Protein AF-A0A9P5LUI2-F1 (afdb_monomer)

Foldseek 3Di:
DDDDDDDDDDDDDDDDDPPVVVVVVVVVVVVVVVVVVVVCVVVVVVVVVVVVVVVVVVVVVVVVVVVVVVVVVVVVVVVVVVVVVVVVVVVVVVVVVVVVVVVVVVVVVVVVLVVLVVLQVVLVVLLVQLVVLCVQWPFDDDDPDGDTDRNRHDRDPVSNVSNCCSVQWAQLSNLVSCVVVCVPPCPCSQVVLCQQQVDGPPDPCPVVDDCPALSSVLSRLSNNLVSLVAPHPPAPDPPLNVLSVVLSVVLVVVCVVVVVVVHSVVSSVDVSSVVSSVSSVVSSVVSVVSSVVVVVVCVVVVPPD

Mean predicted aligned error: 14.37 Å

pLDDT: mean 80.46, std 17.68, range [27.94, 98.0]

Structure (mmCIF, N/CA/C/O backbone):
data_AF-A0A9P5LUI2-F1
#
_entry.id   AF-A0A9P5LUI2-F1
#
loop_
_atom_site.group_PDB
_atom_site.id
_atom_site.type_symbol
_atom_site.label_atom_id
_atom_site.label_alt_id
_atom_site.label_comp_id
_atom_site.label_asym_id
_atom_site.label_entity_id
_atom_site.label_seq_id
_atom_site.pdbx_PDB_ins_code
_atom_site.Cartn_x
_atom_site.Cartn_y
_atom_site.Cartn_z
_atom_site.occupancy
_atom_site.B_iso_or_equiv
_atom_site.auth_seq_id
_atom_site.auth_comp_id
_atom_site.auth_asym_id
_atom_site.auth_atom_id
_atom_site.pdbx_PDB_model_num
ATOM 1 N N . MET A 1 1 ? 47.031 -35.620 -106.090 1.00 38.91 1 MET A N 1
ATOM 2 C CA . MET A 1 1 ? 46.466 -34.962 -107.286 1.00 38.91 1 MET A CA 1
ATOM 3 C C . MET A 1 1 ? 47.450 -33.866 -107.675 1.00 38.91 1 MET A C 1
ATOM 5 O O . MET A 1 1 ? 47.491 -32.848 -107.009 1.00 38.91 1 MET A O 1
ATOM 9 N N . SER A 1 2 ? 48.527 -34.199 -108.381 1.00 34.81 2 SER A N 1
ATOM 10 C CA . SER A 1 2 ? 48.603 -34.455 -109.829 1.00 34.81 2 SER A CA 1
ATOM 11 C C . SER A 1 2 ? 48.692 -33.150 -110.619 1.00 34.81 2 SER A C 1
ATOM 13 O O . SER A 1 2 ? 47.680 -32.485 -110.784 1.00 34.81 2 SER A O 1
ATOM 15 N N . SER A 1 3 ? 49.902 -32.919 -111.152 1.00 32.06 3 SER A N 1
ATOM 16 C CA . SER A 1 3 ? 50.170 -32.412 -112.509 1.00 32.06 3 SER A CA 1
ATOM 17 C C . SER A 1 3 ? 49.865 -30.921 -112.769 1.00 32.06 3 SER A C 1
ATOM 19 O O . SER A 1 3 ? 48.941 -30.353 -112.218 1.00 32.06 3 SER A O 1
ATOM 21 N N . THR A 1 4 ? 50.608 -30.172 -113.584 1.00 35.53 4 THR A N 1
ATOM 22 C CA . THR A 1 4 ? 51.630 -30.533 -114.572 1.00 35.53 4 THR A CA 1
ATOM 23 C C . THR A 1 4 ? 52.448 -29.293 -114.925 1.00 35.53 4 THR A C 1
ATOM 25 O O . THR A 1 4 ? 51.951 -28.170 -114.919 1.00 35.53 4 THR A O 1
ATOM 28 N N . SER A 1 5 ? 53.694 -29.555 -115.298 1.00 38.12 5 SER A N 1
ATOM 29 C CA . SER A 1 5 ? 54.591 -28.724 -116.093 1.00 38.12 5 SER A CA 1
ATOM 30 C C . SER A 1 5 ? 53.934 -28.045 -117.299 1.00 38.12 5 SER A C 1
ATOM 32 O O . SER A 1 5 ? 53.182 -28.706 -118.008 1.00 38.12 5 SER A O 1
ATOM 34 N N . VAL A 1 6 ? 54.405 -26.847 -117.658 1.00 41.16 6 VAL A N 1
ATOM 35 C CA . VAL A 1 6 ? 54.728 -26.521 -119.060 1.00 41.16 6 VAL A CA 1
ATOM 36 C C . VAL A 1 6 ? 56.014 -25.691 -119.089 1.00 41.16 6 VAL A C 1
ATOM 38 O O . VAL A 1 6 ? 56.055 -24.547 -118.643 1.00 41.16 6 VAL A O 1
ATOM 41 N N . GLN A 1 7 ? 57.078 -26.305 -119.612 1.00 38.00 7 GLN A N 1
ATOM 42 C CA . GLN A 1 7 ? 58.259 -25.618 -120.128 1.00 38.00 7 GLN A CA 1
ATOM 43 C C . GLN A 1 7 ? 57.888 -24.888 -121.423 1.00 38.00 7 GLN A C 1
ATOM 45 O O . GLN A 1 7 ? 57.237 -25.463 -122.292 1.00 38.00 7 GLN A O 1
ATOM 50 N N . SER A 1 8 ? 58.396 -23.672 -121.607 1.00 36.59 8 SER A N 1
ATOM 51 C CA . SER A 1 8 ? 58.482 -23.042 -122.924 1.00 36.59 8 SER A CA 1
ATOM 52 C C . SER A 1 8 ? 59.870 -22.423 -123.095 1.00 36.59 8 SER A C 1
ATOM 54 O O . SER A 1 8 ? 60.392 -21.757 -122.200 1.00 36.59 8 SER A O 1
ATOM 56 N N . LYS A 1 9 ? 60.472 -22.755 -124.238 1.00 41.22 9 LYS A N 1
ATOM 57 C CA . LYS A 1 9 ? 61.859 -22.541 -124.655 1.00 41.22 9 LYS A CA 1
ATOM 58 C C . LYS A 1 9 ? 62.223 -21.059 -124.804 1.00 41.22 9 LYS A C 1
ATOM 60 O O . LYS A 1 9 ? 61.406 -20.232 -125.191 1.00 41.22 9 LYS A O 1
ATOM 65 N N . ALA A 1 10 ? 63.503 -20.781 -124.562 1.00 41.81 10 ALA A N 1
ATOM 66 C CA . ALA A 1 10 ? 64.185 -19.535 -124.900 1.00 41.81 10 ALA A CA 1
ATOM 67 C C . ALA A 1 10 ? 64.181 -19.254 -126.416 1.00 41.81 10 ALA A C 1
ATOM 69 O O . ALA A 1 10 ? 64.053 -20.180 -127.222 1.00 41.81 10 ALA A O 1
ATOM 70 N N . PRO A 1 11 ? 64.500 -18.006 -126.796 1.00 41.75 11 PRO A N 1
ATOM 71 C CA . PRO A 1 11 ? 65.697 -17.873 -127.609 1.00 41.75 11 PRO A CA 1
ATOM 72 C C . PRO A 1 11 ? 66.688 -16.826 -127.098 1.00 41.75 11 PRO A C 1
ATOM 74 O O . PRO A 1 11 ? 66.383 -15.836 -126.436 1.00 41.75 11 PRO A O 1
ATOM 77 N N . THR A 1 12 ? 67.919 -17.160 -127.439 1.00 38.97 12 THR A N 1
ATOM 78 C CA . THR A 1 12 ? 69.206 -16.499 -127.306 1.00 38.97 12 THR A CA 1
ATOM 79 C C . THR A 1 12 ? 69.231 -15.094 -127.923 1.00 38.97 12 THR A C 1
ATOM 81 O O . THR A 1 12 ? 68.488 -14.804 -128.854 1.00 38.97 12 THR A O 1
ATOM 84 N N . ASN A 1 13 ? 70.209 -14.300 -127.471 1.00 37.59 13 ASN A N 1
ATOM 85 C CA . ASN A 1 13 ? 70.732 -13.050 -128.049 1.00 37.59 13 ASN A CA 1
ATOM 86 C C . ASN A 1 13 ? 70.118 -11.731 -127.563 1.00 37.59 13 ASN A C 1
ATOM 88 O O . ASN A 1 13 ? 69.195 -11.186 -128.149 1.00 37.59 13 ASN A O 1
ATOM 92 N N . LEU A 1 14 ? 70.772 -11.149 -126.552 1.00 40.97 14 LEU A N 1
ATOM 93 C CA . LEU A 1 14 ? 71.332 -9.794 -126.639 1.00 40.97 14 LEU A CA 1
ATOM 94 C C . LEU A 1 14 ? 72.321 -9.608 -125.483 1.00 40.97 14 LEU A C 1
ATOM 96 O O . LEU A 1 14 ? 71.967 -9.379 -124.324 1.00 40.97 14 LEU A O 1
ATOM 100 N N . GLY A 1 15 ? 73.597 -9.787 -125.819 1.00 39.25 15 GLY A N 1
ATOM 101 C CA . GLY A 1 15 ? 74.701 -9.347 -124.988 1.00 39.25 15 GLY A CA 1
ATOM 102 C C . GLY A 1 15 ? 74.682 -7.828 -124.806 1.00 39.25 15 GLY A C 1
ATOM 103 O O . GLY A 1 15 ? 74.073 -7.087 -125.571 1.00 39.25 15 GLY A O 1
ATOM 104 N N . ILE A 1 16 ? 75.440 -7.389 -123.800 1.00 44.88 16 ILE A N 1
ATOM 105 C CA . ILE A 1 16 ? 75.878 -6.001 -123.604 1.00 44.88 16 ILE A CA 1
ATOM 106 C C . ILE A 1 16 ? 74.793 -5.050 -123.052 1.00 44.88 16 ILE A C 1
ATOM 108 O O . ILE A 1 16 ? 74.328 -4.145 -123.732 1.00 44.88 16 ILE A O 1
ATOM 112 N N . ARG A 1 17 ? 74.452 -5.200 -121.757 1.00 44.09 17 ARG A N 1
ATOM 113 C CA . ARG A 1 17 ? 74.140 -4.076 -120.819 1.00 44.09 17 ARG A CA 1
ATOM 114 C C . ARG A 1 17 ? 73.964 -4.485 -119.338 1.00 44.09 17 ARG A C 1
ATOM 116 O O . ARG A 1 17 ? 73.415 -3.735 -118.537 1.00 44.09 17 ARG A O 1
ATOM 123 N N . LYS A 1 18 ? 74.469 -5.654 -118.918 1.00 43.84 18 LYS A N 1
ATOM 124 C CA . LYS A 1 18 ? 74.267 -6.211 -117.559 1.00 43.84 18 LYS A CA 1
ATOM 125 C C . LYS A 1 18 ? 75.233 -5.720 -116.464 1.00 43.84 18 LYS A C 1
ATOM 127 O O . LYS A 1 18 ? 75.057 -6.097 -115.314 1.00 43.84 18 LYS A O 1
ATOM 132 N N . CYS A 1 19 ? 76.186 -4.835 -116.770 1.00 43.16 19 CYS A N 1
ATOM 133 C CA . CYS A 1 19 ? 77.142 -4.313 -115.775 1.00 43.16 19 CYS A CA 1
ATOM 134 C C . CYS A 1 19 ? 76.744 -2.951 -115.156 1.00 43.16 19 CYS A C 1
ATOM 136 O O . CYS A 1 19 ? 77.404 -2.469 -114.241 1.00 43.16 19 CYS A O 1
ATOM 138 N N . ARG A 1 20 ? 75.649 -2.315 -115.614 1.00 45.69 20 ARG A N 1
ATOM 139 C CA . ARG A 1 20 ? 75.146 -1.050 -115.026 1.00 45.69 20 ARG A CA 1
ATOM 140 C C . ARG A 1 20 ? 73.888 -1.213 -114.157 1.00 45.69 20 ARG A C 1
ATOM 142 O O . ARG A 1 20 ? 73.697 -0.416 -113.245 1.00 45.69 20 ARG A O 1
ATOM 149 N N . LEU A 1 21 ? 73.068 -2.254 -114.354 1.00 48.31 21 LEU A N 1
ATOM 150 C CA . LEU A 1 21 ? 71.814 -2.444 -113.598 1.00 48.31 21 LEU A CA 1
ATOM 151 C C . LEU A 1 21 ? 72.016 -2.931 -112.149 1.00 48.31 21 LEU A C 1
ATOM 153 O O . LEU A 1 21 ? 71.299 -2.492 -111.255 1.00 48.31 21 LEU A O 1
ATOM 157 N N . THR A 1 22 ? 73.005 -3.787 -111.882 1.00 53.50 22 THR A N 1
ATOM 158 C CA . THR A 1 22 ? 73.334 -4.262 -110.520 1.00 53.50 22 THR A CA 1
ATOM 159 C C . THR A 1 22 ? 73.853 -3.131 -109.632 1.00 53.50 22 THR A C 1
ATOM 161 O O . THR A 1 22 ? 73.504 -3.050 -108.453 1.00 53.50 22 THR A O 1
ATOM 164 N N . THR A 1 23 ? 74.612 -2.200 -110.210 1.00 55.41 23 THR A N 1
ATOM 165 C CA . THR A 1 23 ? 75.070 -0.975 -109.545 1.00 55.41 23 THR A CA 1
ATOM 166 C C . THR A 1 23 ? 73.907 -0.028 -109.266 1.00 55.41 23 THR A C 1
ATOM 168 O O . THR A 1 23 ? 73.818 0.491 -108.160 1.00 55.41 23 THR A O 1
ATOM 171 N N . VAL A 1 24 ? 72.967 0.138 -110.204 1.00 58.53 24 VAL A N 1
ATOM 172 C CA . VAL A 1 24 ? 71.762 0.967 -110.012 1.00 58.53 24 VAL A CA 1
ATOM 173 C C . VAL A 1 24 ? 70.843 0.395 -108.927 1.00 58.53 24 VAL A C 1
ATOM 175 O O . VAL A 1 24 ? 70.386 1.154 -108.082 1.00 58.53 24 VAL A O 1
ATOM 178 N N . VAL A 1 25 ? 70.648 -0.927 -108.859 1.00 59.47 25 VAL A N 1
ATOM 179 C CA . VAL A 1 25 ? 69.864 -1.584 -107.789 1.00 59.47 25 VAL A CA 1
ATOM 180 C C . VAL A 1 25 ? 70.567 -1.505 -106.423 1.00 59.47 25 VAL A C 1
ATOM 182 O O . VAL A 1 25 ? 69.926 -1.361 -105.382 1.00 59.47 25 VAL A O 1
ATOM 185 N N . ARG A 1 26 ? 71.904 -1.566 -106.391 1.00 60.69 26 ARG A N 1
ATOM 186 C CA . ARG A 1 26 ? 72.690 -1.408 -105.154 1.00 60.69 26 ARG A CA 1
ATOM 187 C C . ARG A 1 26 ? 72.715 0.048 -104.676 1.00 60.69 26 ARG A C 1
ATOM 189 O O . ARG A 1 26 ? 72.644 0.297 -103.473 1.00 60.69 26 ARG A O 1
ATOM 196 N N . MET A 1 27 ? 72.784 0.997 -105.608 1.00 62.03 27 MET A N 1
ATOM 197 C CA . MET A 1 27 ? 72.697 2.437 -105.352 1.00 62.03 27 MET A CA 1
ATOM 198 C C . MET A 1 27 ? 71.287 2.832 -104.921 1.00 62.03 27 MET A C 1
ATOM 200 O O . MET A 1 27 ? 71.159 3.593 -103.970 1.00 62.03 27 MET A O 1
ATOM 204 N N . SER A 1 28 ? 70.239 2.257 -105.518 1.00 62.91 28 SER A N 1
ATOM 205 C CA . SER A 1 28 ? 68.854 2.490 -105.107 1.00 62.91 28 SER A CA 1
ATOM 206 C C . SER A 1 28 ? 68.564 1.896 -103.732 1.00 62.91 28 SER A C 1
ATOM 208 O O . SER A 1 28 ? 67.993 2.595 -102.913 1.00 62.91 28 SER A O 1
ATOM 210 N N . LYS A 1 29 ? 69.049 0.689 -103.395 1.00 68.62 29 LYS A N 1
ATOM 211 C CA . LYS A 1 29 ? 68.967 0.152 -102.019 1.00 68.62 29 LYS A CA 1
ATOM 212 C C . LYS A 1 29 ? 69.729 1.007 -101.002 1.00 68.62 29 LYS A C 1
ATOM 214 O O . LYS A 1 29 ? 69.228 1.222 -99.903 1.00 68.62 29 LYS A O 1
ATOM 219 N N . LYS A 1 30 ? 70.918 1.521 -101.351 1.00 72.94 30 LYS A N 1
ATOM 220 C CA . LYS A 1 30 ? 71.663 2.469 -100.498 1.00 72.94 30 LYS A CA 1
ATOM 221 C C . LYS A 1 30 ? 70.920 3.795 -100.335 1.00 72.94 30 LYS A C 1
ATOM 223 O O . LYS A 1 30 ? 70.907 4.337 -99.235 1.00 72.94 30 LYS A O 1
ATOM 228 N N . LEU A 1 31 ? 70.318 4.311 -101.404 1.00 73.12 31 LEU A N 1
ATOM 229 C CA . LEU A 1 31 ? 69.543 5.548 -101.390 1.00 73.12 31 LEU A CA 1
ATOM 230 C C . LEU A 1 31 ? 68.255 5.372 -100.578 1.00 73.12 31 LEU A C 1
ATOM 232 O O . LEU A 1 31 ? 67.995 6.181 -99.700 1.00 73.12 31 LEU A O 1
ATOM 236 N N . LEU A 1 32 ? 67.520 4.278 -100.784 1.00 73.19 32 LEU A N 1
ATOM 237 C CA . LEU A 1 32 ? 66.325 3.918 -100.021 1.00 73.19 32 LEU A CA 1
ATOM 238 C C . LEU A 1 32 ? 66.668 3.716 -98.543 1.00 73.19 32 LEU A C 1
ATOM 240 O O . LEU A 1 32 ? 66.006 4.275 -97.684 1.00 73.19 32 LEU A O 1
ATOM 244 N N . GLY A 1 33 ? 67.760 3.007 -98.238 1.00 75.44 33 GLY A N 1
ATOM 245 C CA . GLY A 1 33 ? 68.255 2.842 -96.872 1.00 75.44 33 GLY A CA 1
ATOM 246 C C . GLY A 1 33 ? 68.635 4.171 -96.214 1.00 75.44 33 GLY A C 1
ATOM 247 O O . GLY A 1 33 ? 68.315 4.383 -95.048 1.00 75.44 33 GLY A O 1
ATOM 248 N N . ARG A 1 34 ? 69.256 5.100 -96.960 1.00 76.88 34 ARG A N 1
ATOM 249 C CA . ARG A 1 34 ? 69.552 6.467 -96.490 1.00 76.88 34 ARG A CA 1
ATOM 250 C C . ARG A 1 34 ? 68.286 7.296 -96.281 1.00 76.88 34 ARG A C 1
ATOM 252 O O . ARG A 1 34 ? 68.209 7.996 -95.279 1.00 76.88 34 ARG A O 1
ATOM 259 N N . ILE A 1 35 ? 67.305 7.196 -97.177 1.00 78.38 35 ILE A N 1
ATOM 260 C CA . ILE A 1 35 ? 66.001 7.858 -97.057 1.00 78.38 35 ILE A CA 1
ATOM 261 C C . ILE A 1 35 ? 65.247 7.310 -95.839 1.00 78.38 35 ILE A C 1
ATOM 263 O O . ILE A 1 35 ? 64.791 8.092 -95.016 1.00 78.38 35 ILE A O 1
ATOM 267 N N . CYS A 1 36 ? 65.193 5.991 -95.648 1.00 76.25 36 CYS A N 1
ATOM 268 C CA . CYS A 1 36 ? 64.585 5.362 -94.476 1.00 76.25 36 CYS A CA 1
ATOM 269 C C . CYS A 1 36 ? 65.288 5.767 -93.174 1.00 76.25 36 CYS A C 1
ATOM 271 O O . CYS A 1 36 ? 64.614 6.093 -92.204 1.00 76.25 36 CYS A O 1
ATOM 273 N N . LEU A 1 37 ? 66.626 5.809 -93.148 1.00 78.38 37 LEU A N 1
ATOM 274 C CA . LEU A 1 37 ? 67.394 6.306 -91.998 1.00 78.38 37 LEU A CA 1
ATOM 275 C C . LEU A 1 37 ? 67.135 7.789 -91.722 1.00 78.38 37 LEU A C 1
ATOM 277 O O . LEU A 1 37 ? 67.076 8.188 -90.563 1.00 78.38 37 LEU A O 1
ATOM 281 N N . TYR A 1 38 ? 66.996 8.604 -92.768 1.00 78.88 38 TYR A N 1
ATOM 282 C CA . TYR A 1 38 ? 66.688 10.025 -92.645 1.00 78.88 38 TYR A CA 1
ATOM 283 C C . TYR A 1 38 ? 65.275 10.234 -92.096 1.00 78.88 38 TYR A C 1
ATOM 285 O O . TYR A 1 38 ? 65.121 10.939 -91.107 1.00 78.88 38 TYR A O 1
ATOM 293 N N . ILE A 1 39 ? 64.275 9.540 -92.649 1.00 79.06 39 ILE A N 1
ATOM 294 C CA . ILE A 1 39 ? 62.889 9.525 -92.156 1.00 79.06 39 ILE A CA 1
ATOM 295 C C . ILE A 1 39 ? 62.843 9.031 -90.705 1.00 79.06 39 ILE A C 1
ATOM 297 O O . ILE A 1 39 ? 62.201 9.656 -89.868 1.00 79.06 39 ILE A O 1
ATOM 301 N N . TRP A 1 40 ? 63.574 7.964 -90.373 1.00 77.69 40 TRP A N 1
ATOM 302 C CA . TRP A 1 40 ? 63.670 7.457 -89.005 1.00 77.69 40 TRP A CA 1
ATOM 303 C C . TRP A 1 40 ? 64.282 8.489 -88.056 1.00 77.69 40 TRP A C 1
ATOM 305 O O . TRP A 1 40 ? 63.717 8.749 -87.001 1.00 77.69 40 TRP A O 1
ATOM 315 N N . LYS A 1 41 ? 65.390 9.141 -88.432 1.00 80.38 41 LYS A N 1
ATOM 316 C CA . LYS A 1 41 ? 65.991 10.217 -87.626 1.00 80.38 41 LYS A CA 1
ATOM 317 C C . LYS A 1 41 ? 65.048 11.412 -87.449 1.00 80.38 41 LYS A C 1
ATOM 319 O O . LYS A 1 41 ? 65.035 12.002 -86.373 1.00 80.38 41 LYS A O 1
ATOM 324 N N . LEU A 1 42 ? 64.260 11.744 -88.473 1.00 79.88 42 LEU A N 1
ATOM 325 C CA . LEU A 1 42 ? 63.288 12.840 -88.438 1.00 79.88 42 LEU A CA 1
ATOM 326 C C . LEU A 1 42 ? 62.069 12.514 -87.562 1.00 79.88 42 LEU A C 1
ATOM 328 O O . LEU A 1 42 ? 61.562 13.394 -86.872 1.00 79.88 42 LEU A O 1
ATOM 332 N N . LEU A 1 43 ? 61.613 11.257 -87.562 1.00 81.44 43 LEU A N 1
ATOM 333 C CA . LEU A 1 43 ? 60.393 10.827 -86.872 1.00 81.44 43 LEU A CA 1
ATOM 334 C C . LEU A 1 43 ? 60.632 10.247 -85.470 1.00 81.44 43 LEU A C 1
ATOM 336 O O . LEU A 1 43 ? 59.752 10.358 -84.620 1.00 81.44 43 LEU A O 1
ATOM 340 N N . ALA A 1 44 ? 61.800 9.668 -85.183 1.00 83.69 44 ALA A N 1
ATOM 341 C CA . ALA A 1 44 ? 62.061 8.987 -83.912 1.00 83.69 44 ALA A CA 1
ATOM 342 C C . ALA A 1 44 ? 61.957 9.933 -82.705 1.00 83.69 44 ALA A C 1
ATOM 344 O O . ALA A 1 44 ? 61.282 9.620 -81.729 1.00 83.69 44 ALA A O 1
ATOM 345 N N . ALA A 1 45 ? 62.567 11.120 -82.776 1.00 82.31 45 ALA A N 1
ATOM 346 C CA . ALA A 1 45 ? 62.509 12.102 -81.693 1.00 82.31 45 ALA A CA 1
ATOM 347 C C . ALA A 1 45 ? 61.075 12.605 -81.391 1.00 82.31 45 ALA A C 1
ATOM 349 O O . ALA A 1 45 ? 60.673 12.572 -80.221 1.00 82.31 45 ALA A O 1
ATOM 350 N N . PRO A 1 46 ? 60.266 13.041 -82.382 1.00 84.44 46 PRO A N 1
ATOM 351 C CA . PRO A 1 46 ? 58.886 13.445 -82.121 1.00 84.44 46 PRO A CA 1
ATOM 352 C C . PRO A 1 46 ? 57.995 12.278 -81.675 1.00 84.44 46 PRO A C 1
ATOM 354 O O . PRO A 1 46 ? 57.196 12.474 -80.760 1.00 84.44 46 PRO A O 1
ATOM 357 N N . LEU A 1 47 ? 58.163 11.068 -82.223 1.00 84.12 47 LEU A N 1
ATOM 358 C CA . LEU A 1 47 ? 57.408 9.886 -81.785 1.00 84.12 47 LEU A CA 1
ATOM 359 C C . LEU A 1 47 ? 57.729 9.505 -80.334 1.00 84.12 47 LEU A C 1
ATOM 361 O O . LEU A 1 47 ? 56.804 9.290 -79.555 1.00 84.12 47 LEU A O 1
ATOM 365 N N . CYS A 1 48 ? 59.002 9.521 -79.926 1.00 83.00 48 CYS A N 1
ATOM 366 C CA . CYS A 1 48 ? 59.386 9.302 -78.528 1.00 83.00 48 CYS A CA 1
ATOM 367 C C . CYS A 1 48 ? 58.811 10.383 -77.598 1.00 83.00 48 CYS A C 1
ATOM 369 O O . CYS A 1 48 ? 58.320 10.077 -76.513 1.00 83.00 48 CYS A O 1
ATOM 371 N N . LYS A 1 49 ? 58.807 11.656 -78.019 1.00 88.25 49 LYS A N 1
ATOM 372 C CA . LYS A 1 49 ? 58.229 12.761 -77.233 1.00 88.25 49 LYS A CA 1
ATOM 373 C C . LYS A 1 49 ? 56.712 12.621 -77.068 1.00 88.25 49 LYS A C 1
ATOM 375 O O . LYS A 1 49 ? 56.189 12.905 -75.990 1.00 88.25 49 LYS A O 1
ATOM 380 N N . VAL A 1 50 ? 56.008 12.195 -78.117 1.00 87.06 50 VAL A N 1
ATOM 381 C CA . VAL A 1 50 ? 54.564 11.915 -78.072 1.00 87.06 50 VAL A CA 1
ATOM 382 C C . VAL A 1 50 ? 54.286 10.685 -77.204 1.00 87.06 50 VAL A C 1
ATOM 384 O O . VAL A 1 50 ? 53.445 10.772 -76.313 1.00 87.06 50 VAL A O 1
ATOM 387 N N . GLY A 1 51 ? 55.042 9.597 -77.374 1.00 86.00 51 GLY A N 1
ATOM 388 C CA . GLY A 1 51 ? 54.941 8.385 -76.557 1.00 86.00 51 GLY A CA 1
ATOM 389 C C . GLY A 1 51 ? 55.135 8.662 -75.065 1.00 86.00 51 GLY A C 1
ATOM 390 O O . GLY A 1 51 ? 54.266 8.330 -74.263 1.00 86.00 51 GLY A O 1
ATOM 391 N N . ASN A 1 52 ? 56.194 9.387 -74.690 1.00 88.94 52 ASN A N 1
ATOM 392 C CA . ASN A 1 52 ? 56.450 9.768 -73.295 1.00 88.94 52 ASN A CA 1
ATOM 393 C C . ASN A 1 52 ? 55.332 10.647 -72.710 1.00 88.94 52 ASN A C 1
ATOM 395 O O . ASN A 1 52 ? 54.978 10.505 -71.539 1.00 88.94 52 ASN A O 1
ATOM 399 N N . ARG A 1 53 ? 54.734 11.541 -73.512 1.00 89.06 53 ARG A N 1
ATOM 400 C CA . ARG A 1 53 ? 53.575 12.345 -73.082 1.00 89.06 53 ARG A CA 1
ATOM 401 C C . ARG A 1 53 ? 52.328 11.492 -72.866 1.00 89.06 53 ARG A C 1
ATOM 403 O O . ARG A 1 53 ? 51.601 11.750 -71.911 1.00 89.06 53 ARG A O 1
ATOM 410 N N . ILE A 1 54 ? 52.078 10.509 -73.730 1.00 89.38 54 ILE A N 1
ATOM 411 C CA . ILE A 1 54 ? 50.949 9.579 -73.595 1.00 89.38 54 ILE A CA 1
ATOM 412 C C . ILE A 1 54 ? 51.128 8.725 -72.336 1.00 89.38 54 ILE A C 1
ATOM 414 O O . ILE A 1 54 ? 50.221 8.688 -71.512 1.00 89.38 54 ILE A O 1
ATOM 418 N N . ILE A 1 55 ? 52.311 8.136 -72.134 1.00 89.31 55 ILE A N 1
ATOM 419 C CA . ILE A 1 55 ? 52.635 7.326 -70.948 1.00 89.31 55 ILE A CA 1
ATOM 420 C C . ILE A 1 55 ? 52.505 8.160 -69.665 1.00 89.31 55 ILE A C 1
ATOM 422 O O . ILE A 1 55 ? 51.858 7.736 -68.712 1.00 89.31 55 ILE A O 1
ATOM 426 N N . SER A 1 56 ? 53.037 9.388 -69.648 1.00 91.44 56 SER A N 1
ATOM 427 C CA . SER A 1 56 ? 52.906 10.287 -68.493 1.00 91.44 56 SER A CA 1
ATOM 428 C C . SER A 1 56 ? 51.448 10.639 -68.182 1.00 91.44 56 SER A C 1
ATOM 430 O O . SER A 1 56 ? 51.054 10.647 -67.017 1.00 91.44 56 SER A O 1
ATOM 432 N N . ARG A 1 57 ? 50.624 10.912 -69.204 1.00 91.12 57 ARG A N 1
ATOM 433 C CA . ARG A 1 57 ? 49.185 11.150 -69.012 1.00 91.12 57 ARG A CA 1
ATOM 434 C C . ARG A 1 57 ? 48.474 9.902 -68.498 1.00 91.12 57 ARG A C 1
ATOM 436 O O . ARG A 1 57 ? 47.642 10.031 -67.612 1.00 91.12 57 ARG A O 1
ATOM 443 N N . TYR A 1 58 ? 48.826 8.727 -69.012 1.00 92.62 58 TYR A N 1
ATOM 444 C CA . TYR A 1 58 ? 48.254 7.459 -68.572 1.00 92.62 58 TYR A CA 1
ATOM 445 C C . TYR A 1 58 ? 48.548 7.185 -67.092 1.00 92.62 58 TYR A C 1
ATOM 447 O O . TYR A 1 58 ? 47.623 6.877 -66.350 1.00 92.62 58 TYR A O 1
ATOM 455 N N . HIS A 1 59 ? 49.787 7.396 -66.632 1.00 92.06 59 HIS A N 1
ATOM 456 C CA . HIS A 1 59 ? 50.119 7.288 -65.205 1.00 92.06 59 HIS A CA 1
ATOM 457 C C . HIS A 1 59 ? 49.310 8.264 -64.346 1.00 92.06 59 HIS A C 1
ATOM 459 O O . HIS A 1 59 ? 48.721 7.844 -63.361 1.00 92.06 59 HIS A O 1
ATOM 465 N N . LYS A 1 60 ? 49.173 9.531 -64.763 1.00 93.06 60 LYS A N 1
ATOM 466 C CA . LYS A 1 60 ? 48.345 10.508 -64.031 1.00 93.06 60 LYS A CA 1
ATOM 467 C C . LYS A 1 60 ? 46.876 10.092 -63.934 1.00 93.06 60 LYS A C 1
ATOM 469 O O . LYS A 1 60 ? 46.247 10.335 -62.910 1.00 93.06 60 LYS A O 1
ATOM 474 N N . VAL A 1 61 ? 46.326 9.498 -64.994 1.00 93.56 61 VAL A N 1
ATOM 475 C CA . VAL A 1 61 ? 44.953 8.973 -64.987 1.00 93.56 61 VAL A CA 1
ATOM 476 C C . VAL A 1 61 ? 44.852 7.756 -64.070 1.00 93.56 61 VAL A C 1
ATOM 478 O O . VAL A 1 61 ? 43.934 7.702 -63.261 1.00 93.56 61 VAL A O 1
ATOM 481 N N . ALA A 1 62 ? 45.810 6.830 -64.126 1.00 93.44 62 ALA A N 1
ATOM 482 C CA . ALA A 1 62 ? 45.845 5.662 -63.248 1.00 93.44 62 ALA A CA 1
ATOM 483 C C . ALA A 1 62 ? 45.959 6.052 -61.761 1.00 93.44 62 ALA A C 1
ATOM 485 O O . ALA A 1 62 ? 45.235 5.505 -60.931 1.00 93.44 62 ALA A O 1
ATOM 486 N N . ASP A 1 63 ? 46.799 7.038 -61.433 1.00 94.56 63 ASP A N 1
ATOM 487 C CA . ASP A 1 63 ? 46.944 7.572 -60.075 1.00 94.56 63 ASP A CA 1
ATOM 488 C C . ASP A 1 63 ? 45.648 8.249 -59.603 1.00 94.56 63 ASP A C 1
ATOM 490 O O . ASP A 1 63 ? 45.200 8.032 -58.476 1.00 94.56 63 ASP A O 1
ATOM 494 N N . ALA A 1 64 ? 44.998 9.028 -60.476 1.00 93.56 64 ALA A N 1
ATOM 495 C CA . ALA A 1 64 ? 43.713 9.655 -60.177 1.00 93.56 64 ALA A CA 1
ATOM 496 C C . ALA A 1 64 ? 42.599 8.615 -59.977 1.00 93.56 64 ALA A C 1
ATOM 498 O O . ALA A 1 64 ? 41.810 8.732 -59.041 1.00 93.56 64 ALA A O 1
ATOM 499 N N . GLU A 1 65 ? 42.544 7.569 -60.803 1.00 95.50 65 GLU A N 1
ATOM 500 C CA . GLU A 1 65 ? 41.601 6.463 -60.626 1.00 95.50 65 GLU A CA 1
ATOM 501 C C . GLU A 1 65 ? 41.841 5.712 -59.315 1.00 95.50 65 GLU A C 1
ATOM 503 O O . GLU A 1 65 ? 40.881 5.382 -58.615 1.00 95.50 65 GLU A O 1
ATOM 508 N N . ALA A 1 66 ? 43.102 5.458 -58.957 1.00 95.19 66 ALA A N 1
ATOM 509 C CA . ALA A 1 66 ? 43.453 4.836 -57.687 1.00 95.19 66 ALA A CA 1
ATOM 510 C C . ALA A 1 66 ? 43.015 5.710 -56.501 1.00 95.19 66 ALA A C 1
ATOM 512 O O . ALA A 1 66 ? 42.389 5.202 -55.568 1.00 95.19 66 ALA A O 1
ATOM 513 N N . ALA A 1 67 ? 43.249 7.025 -56.569 1.00 96.19 67 ALA A N 1
ATOM 514 C CA . ALA A 1 67 ? 42.800 7.978 -55.555 1.00 96.19 67 ALA A CA 1
ATOM 515 C C . ALA A 1 67 ? 41.266 8.027 -55.440 1.00 96.19 67 ALA A C 1
ATOM 517 O O . ALA A 1 67 ? 40.730 7.987 -54.333 1.00 96.19 67 ALA A O 1
ATOM 518 N N . ILE A 1 68 ? 40.540 8.033 -56.565 1.00 96.31 68 ILE A N 1
ATOM 519 C CA . ILE A 1 68 ? 39.069 7.987 -56.581 1.00 96.31 68 ILE A CA 1
ATOM 520 C C . ILE A 1 68 ? 38.560 6.690 -55.945 1.00 96.31 68 ILE A C 1
ATOM 522 O O . ILE A 1 68 ? 37.625 6.724 -55.144 1.00 96.31 68 ILE A O 1
ATOM 526 N N . ARG A 1 69 ? 39.170 5.540 -56.262 1.00 96.44 69 ARG A N 1
ATOM 527 C CA . ARG A 1 69 ? 38.796 4.252 -55.653 1.00 96.44 69 ARG A CA 1
ATOM 528 C C . ARG A 1 69 ? 39.052 4.251 -54.146 1.00 96.44 69 ARG A C 1
ATOM 530 O O . ARG A 1 69 ? 38.189 3.784 -53.407 1.00 96.44 69 ARG A O 1
ATOM 537 N N . ALA A 1 70 ? 40.177 4.806 -53.696 1.00 96.31 70 ALA A N 1
ATOM 538 C CA . ALA A 1 70 ? 40.497 4.928 -52.276 1.00 96.31 70 ALA A CA 1
ATOM 539 C C . ALA A 1 70 ? 39.484 5.817 -51.535 1.00 96.31 70 ALA A C 1
ATOM 541 O O . ALA A 1 70 ? 38.933 5.398 -50.518 1.00 96.31 70 ALA A O 1
ATOM 542 N N . LEU A 1 71 ? 39.157 6.993 -52.083 1.00 97.19 71 LEU A N 1
ATOM 543 C CA . LEU A 1 71 ? 38.146 7.890 -51.512 1.00 97.19 71 LEU A CA 1
ATOM 544 C C . LEU A 1 71 ? 36.756 7.247 -51.482 1.00 97.19 71 LEU A C 1
ATOM 546 O O . LEU A 1 71 ? 36.046 7.350 -50.484 1.00 97.19 71 LEU A O 1
ATOM 550 N N . LYS A 1 72 ? 36.374 6.530 -52.544 1.00 97.44 72 LYS A N 1
ATOM 551 C CA . LYS A 1 72 ? 35.105 5.795 -52.590 1.00 97.44 72 LYS A CA 1
ATOM 552 C C . LYS A 1 72 ? 35.051 4.704 -51.520 1.00 97.44 72 LYS A C 1
ATOM 554 O O . LYS A 1 72 ? 34.031 4.567 -50.851 1.00 97.44 72 LYS A O 1
ATOM 559 N N . ALA A 1 73 ? 36.135 3.949 -51.340 1.00 96.12 73 ALA A N 1
ATOM 560 C CA . ALA A 1 73 ? 36.222 2.931 -50.298 1.00 96.12 73 ALA A CA 1
ATOM 561 C C . ALA A 1 73 ? 36.120 3.549 -48.893 1.00 96.12 73 ALA A C 1
ATOM 563 O O . ALA A 1 73 ? 35.385 3.032 -48.055 1.00 96.12 73 ALA A O 1
ATOM 564 N N . GLN A 1 74 ? 36.787 4.683 -48.658 1.00 97.12 74 GLN A N 1
ATOM 565 C CA . GLN A 1 74 ? 36.708 5.408 -47.391 1.00 97.12 74 GLN A CA 1
ATOM 566 C C . GLN A 1 74 ? 35.287 5.913 -47.108 1.00 97.12 74 GLN A C 1
ATOM 568 O O . GLN A 1 74 ? 34.793 5.741 -45.996 1.00 97.12 74 GLN A O 1
ATOM 573 N N . LEU A 1 75 ? 34.610 6.477 -48.112 1.00 97.25 75 LEU A N 1
ATOM 574 C CA . LEU A 1 75 ? 33.236 6.958 -47.973 1.00 97.25 75 LEU A CA 1
ATOM 575 C C . LEU A 1 75 ? 32.261 5.816 -47.654 1.00 97.25 75 LEU A C 1
ATOM 577 O O . LEU A 1 75 ? 31.409 5.967 -46.784 1.00 97.25 75 LEU A O 1
ATOM 581 N N . ILE A 1 76 ? 32.408 4.663 -48.315 1.00 97.00 76 ILE A N 1
ATOM 582 C CA . ILE A 1 76 ? 31.596 3.468 -48.031 1.00 97.00 76 ILE A CA 1
ATOM 583 C C . ILE A 1 76 ? 31.852 2.972 -46.604 1.00 97.00 76 ILE A C 1
ATOM 585 O O . ILE A 1 76 ? 30.905 2.677 -45.881 1.00 97.00 76 ILE A O 1
ATOM 589 N N . ALA A 1 77 ? 33.115 2.913 -46.171 1.00 96.12 77 ALA A N 1
ATOM 590 C CA . ALA A 1 77 ? 33.457 2.496 -44.814 1.00 96.12 77 ALA A CA 1
ATOM 591 C C . ALA A 1 77 ? 32.857 3.437 -43.755 1.00 96.12 77 ALA A C 1
ATOM 593 O O . ALA A 1 77 ? 32.278 2.968 -42.777 1.00 96.12 77 ALA A O 1
ATOM 594 N N . GLN A 1 78 ? 32.934 4.754 -43.974 1.00 96.62 78 GLN A N 1
ATOM 595 C CA . GLN A 1 78 ? 32.307 5.746 -43.098 1.00 96.62 78 GLN A CA 1
ATOM 596 C C . GLN A 1 78 ? 30.785 5.602 -43.076 1.00 96.62 78 GLN A C 1
ATOM 598 O O . GLN A 1 78 ? 30.196 5.594 -42.000 1.00 96.62 78 GLN A O 1
ATOM 603 N N . HIS A 1 79 ? 30.150 5.445 -44.239 1.00 96.38 79 HIS A N 1
ATOM 604 C CA . HIS A 1 79 ? 28.704 5.265 -44.329 1.00 96.38 79 HIS A CA 1
ATOM 605 C C . HIS A 1 79 ? 28.236 4.027 -43.558 1.00 96.38 79 HIS A C 1
ATOM 607 O O . HIS A 1 79 ? 27.338 4.134 -42.728 1.00 96.38 79 HIS A O 1
ATOM 613 N N . ASN A 1 80 ? 28.910 2.889 -43.740 1.00 96.56 80 ASN A N 1
ATOM 614 C CA . ASN A 1 80 ? 28.597 1.658 -43.015 1.00 96.56 80 ASN A CA 1
ATOM 615 C C . ASN A 1 80 ? 28.780 1.823 -41.496 1.00 96.56 80 ASN A C 1
ATOM 617 O O . ASN A 1 80 ? 27.960 1.330 -40.722 1.00 96.56 80 ASN A O 1
ATOM 621 N N . SER A 1 81 ? 29.827 2.539 -41.064 1.00 96.62 81 SER A N 1
ATOM 622 C CA . SER A 1 81 ? 30.041 2.860 -39.645 1.00 96.62 81 SER A CA 1
ATOM 623 C C . SER A 1 81 ? 28.883 3.687 -39.084 1.00 96.62 81 SER A C 1
ATOM 625 O O . SER A 1 81 ? 28.333 3.344 -38.039 1.00 96.62 81 SER A O 1
ATOM 627 N N . PHE A 1 82 ? 28.459 4.732 -39.802 1.00 96.38 82 PHE A N 1
ATOM 628 C CA . PHE A 1 82 ? 27.329 5.567 -39.394 1.00 96.38 82 PHE A CA 1
ATOM 629 C C . PHE A 1 82 ? 26.008 4.795 -39.359 1.00 96.38 82 PHE A C 1
ATOM 631 O O . PHE A 1 82 ? 25.228 4.970 -38.424 1.00 96.38 82 PHE A O 1
ATOM 638 N N . GLU A 1 83 ? 25.745 3.917 -40.330 1.00 96.56 83 GLU A N 1
ATOM 639 C CA . GLU A 1 83 ? 24.545 3.074 -40.315 1.00 96.56 83 GLU A CA 1
ATOM 640 C C . GLU A 1 83 ? 24.529 2.127 -39.109 1.00 96.56 83 GLU A C 1
ATOM 642 O O . GLU A 1 83 ? 23.492 1.956 -38.458 1.00 96.56 83 GLU A O 1
ATOM 647 N N . GLN A 1 84 ? 25.679 1.540 -38.769 1.00 96.69 84 GLN A N 1
ATOM 648 C CA . GLN A 1 84 ? 25.807 0.661 -37.612 1.00 96.69 84 GLN A CA 1
ATOM 649 C C . GLN A 1 84 ? 25.620 1.419 -36.291 1.00 96.69 84 GLN A C 1
ATOM 651 O O . GLN A 1 84 ? 24.914 0.935 -35.398 1.00 96.69 84 GLN A O 1
ATOM 656 N N . GLU A 1 85 ? 26.202 2.611 -36.165 1.00 96.62 85 GLU A N 1
ATOM 657 C CA . GLU A 1 85 ? 25.994 3.489 -35.011 1.00 96.62 85 GLU A CA 1
ATOM 658 C C . GLU A 1 85 ? 24.524 3.887 -34.884 1.00 96.62 85 GLU A C 1
ATOM 660 O O . GLU A 1 85 ? 23.929 3.699 -33.823 1.00 96.62 85 GLU A O 1
ATOM 665 N N . HIS A 1 86 ? 23.900 4.346 -35.971 1.00 96.62 86 HIS A N 1
ATOM 666 C CA . HIS A 1 86 ? 22.488 4.724 -35.990 1.00 96.62 86 HIS A CA 1
ATOM 667 C C . HIS A 1 86 ? 21.579 3.561 -35.568 1.00 96.62 86 HIS A C 1
ATOM 669 O O . HIS A 1 86 ? 20.690 3.739 -34.734 1.00 96.62 86 HIS A O 1
ATOM 675 N N . LYS A 1 87 ? 21.834 2.345 -36.072 1.00 96.81 87 LYS A N 1
ATOM 676 C CA . LYS A 1 87 ? 21.114 1.140 -35.637 1.00 96.81 87 LYS A CA 1
ATOM 677 C C . LYS A 1 87 ? 21.297 0.885 -34.140 1.00 96.81 87 LYS A C 1
ATOM 679 O O . LYS A 1 87 ? 20.321 0.661 -33.432 1.00 96.81 87 LYS A O 1
ATOM 684 N N . THR A 1 88 ? 22.529 0.987 -33.647 1.00 97.00 88 THR A N 1
ATOM 685 C CA . THR A 1 88 ? 22.847 0.792 -32.225 1.00 97.00 88 THR A CA 1
ATOM 686 C C . THR A 1 88 ? 22.131 1.814 -31.337 1.00 97.00 88 THR A C 1
ATOM 688 O O . THR A 1 88 ? 21.603 1.452 -30.281 1.00 97.00 88 THR A O 1
ATOM 691 N N . TYR A 1 89 ? 22.072 3.080 -31.761 1.00 97.19 89 TYR A N 1
ATOM 692 C CA . TYR A 1 89 ? 21.337 4.131 -31.058 1.00 97.19 89 TYR A CA 1
ATOM 693 C C . TYR A 1 89 ? 19.835 3.869 -31.050 1.00 97.19 89 TYR A C 1
ATOM 695 O O . TYR A 1 89 ? 19.229 3.943 -29.984 1.00 97.19 89 TYR A O 1
ATOM 703 N N . LYS A 1 90 ? 19.252 3.477 -32.186 1.00 97.62 90 LYS A N 1
ATOM 704 C CA . LYS A 1 90 ? 17.827 3.140 -32.283 1.00 97.62 90 LYS A CA 1
ATOM 705 C C . LYS A 1 90 ? 17.450 1.955 -31.387 1.00 97.62 90 LYS A C 1
ATOM 707 O O . LYS A 1 90 ? 16.458 2.012 -30.664 1.00 97.62 90 LYS A O 1
ATOM 712 N N . ASP A 1 91 ? 18.280 0.913 -31.358 1.00 97.19 91 ASP A N 1
ATOM 713 C CA . ASP A 1 91 ? 18.082 -0.245 -30.477 1.00 97.19 91 ASP A CA 1
ATOM 714 C C . ASP A 1 91 ? 18.240 0.132 -28.992 1.00 97.19 91 ASP A C 1
ATOM 716 O O . ASP A 1 91 ? 17.610 -0.450 -28.105 1.00 97.19 91 ASP A O 1
ATOM 720 N N . ARG A 1 92 ? 19.110 1.099 -28.675 1.00 97.81 92 ARG A N 1
ATOM 721 C CA . ARG A 1 92 ? 19.252 1.636 -27.314 1.00 97.81 92 ARG A CA 1
ATOM 722 C C . ARG A 1 92 ? 18.044 2.479 -26.914 1.00 97.81 92 ARG A C 1
ATOM 724 O O . ARG A 1 92 ? 17.563 2.321 -25.797 1.00 97.81 92 ARG A O 1
ATOM 731 N N . GLU A 1 93 ? 17.557 3.335 -27.802 1.00 97.75 93 GLU A N 1
ATOM 732 C CA . GLU A 1 93 ? 16.371 4.164 -27.587 1.00 97.75 93 GLU A CA 1
ATOM 733 C C . GLU A 1 93 ? 15.135 3.297 -27.326 1.00 97.75 93 GLU A C 1
ATOM 735 O O . GLU A 1 93 ? 14.461 3.490 -26.317 1.00 97.75 93 GLU A O 1
ATOM 740 N N . ALA A 1 94 ? 14.906 2.266 -28.145 1.00 97.62 94 ALA A N 1
ATOM 741 C CA . ALA A 1 94 ? 13.803 1.325 -27.949 1.00 97.62 94 ALA A CA 1
ATOM 742 C C . ALA A 1 94 ? 13.867 0.622 -26.579 1.00 97.62 94 ALA A C 1
ATOM 744 O O . ALA A 1 94 ? 12.859 0.524 -25.879 1.00 97.62 94 ALA A O 1
ATOM 745 N N . ARG A 1 95 ? 15.063 0.183 -26.155 1.00 97.81 95 ARG A N 1
ATOM 746 C CA . ARG A 1 95 ? 15.266 -0.427 -24.828 1.00 97.81 95 ARG A CA 1
ATOM 747 C C . ARG A 1 95 ? 14.992 0.548 -23.686 1.00 97.81 95 ARG A C 1
ATOM 749 O O . ARG A 1 95 ? 14.357 0.168 -22.707 1.00 97.81 95 ARG A O 1
ATOM 756 N N . LEU A 1 96 ? 15.460 1.790 -23.799 1.00 97.94 96 LEU A N 1
ATOM 757 C CA . LEU A 1 96 ? 15.217 2.820 -22.786 1.00 97.94 96 LEU A CA 1
ATOM 758 C C . LEU A 1 96 ? 13.733 3.182 -22.698 1.00 97.94 96 LEU A C 1
ATOM 760 O O . LEU A 1 96 ? 13.216 3.349 -21.597 1.00 97.94 96 LEU A O 1
ATOM 764 N N . GLN A 1 97 ? 13.041 3.250 -23.835 1.00 97.94 97 GLN A N 1
ATOM 765 C CA . GLN A 1 97 ? 11.606 3.502 -23.874 1.00 97.94 97 GLN A CA 1
ATOM 766 C C . GLN A 1 97 ? 10.827 2.376 -23.183 1.00 97.94 97 GLN A C 1
ATOM 768 O O . GLN A 1 97 ? 9.991 2.650 -22.325 1.00 97.94 97 GLN A O 1
ATOM 773 N N . GLN A 1 98 ? 11.170 1.115 -23.466 1.00 97.88 98 GLN A N 1
ATOM 774 C CA . GLN A 1 98 ? 10.577 -0.031 -22.777 1.00 97.88 98 GLN A CA 1
ATOM 775 C C . GLN A 1 98 ? 10.799 0.041 -21.256 1.00 97.88 98 GLN A C 1
ATOM 777 O O . GLN A 1 98 ? 9.855 -0.120 -20.486 1.00 97.88 98 GLN A O 1
ATOM 782 N N . GLN A 1 99 ? 12.025 0.336 -20.810 1.00 97.75 99 GLN A N 1
ATOM 783 C CA . GLN A 1 99 ? 12.326 0.491 -19.383 1.00 97.75 99 GLN A CA 1
ATOM 784 C C . GLN A 1 99 ? 11.525 1.628 -18.744 1.00 97.75 99 GLN A C 1
ATOM 786 O O . GLN A 1 99 ? 11.018 1.479 -17.633 1.00 97.75 99 GLN A O 1
ATOM 791 N N . LEU A 1 100 ? 11.393 2.762 -19.433 1.00 98.00 100 LEU A N 1
ATOM 792 C CA . LEU A 1 100 ? 10.611 3.895 -18.952 1.00 98.00 100 LEU A CA 1
ATOM 793 C C . LEU A 1 100 ? 9.141 3.512 -18.751 1.00 98.00 100 LEU A C 1
ATOM 795 O O . LEU A 1 100 ? 8.549 3.876 -17.734 1.00 98.00 100 LEU A O 1
ATOM 799 N N . ASP A 1 101 ? 8.561 2.764 -19.685 1.00 97.69 101 ASP A N 1
ATOM 800 C CA . ASP A 1 101 ? 7.170 2.322 -19.594 1.00 97.69 101 ASP A CA 1
ATOM 801 C C . ASP A 1 101 ? 6.977 1.277 -18.480 1.00 97.69 101 ASP A C 1
ATOM 803 O O . ASP A 1 101 ? 6.014 1.363 -17.712 1.00 97.69 101 ASP A O 1
ATOM 807 N N . GLU A 1 102 ? 7.943 0.374 -18.281 1.00 97.31 102 GLU A N 1
ATOM 808 C CA . GLU A 1 102 ? 7.973 -0.534 -17.127 1.00 97.31 102 GLU A CA 1
ATOM 809 C C . GLU A 1 102 ? 8.041 0.227 -15.791 1.00 97.31 102 GLU A C 1
ATOM 811 O O . GLU A 1 102 ? 7.309 -0.099 -14.850 1.00 97.31 102 GLU A O 1
ATOM 816 N N . TYR A 1 103 ? 8.888 1.258 -15.686 1.00 97.25 103 TYR A N 1
ATOM 817 C CA . TYR A 1 103 ? 8.986 2.082 -14.479 1.00 97.25 103 TYR A CA 1
ATOM 818 C C . TYR A 1 103 ? 7.711 2.882 -14.219 1.00 97.25 103 TYR A C 1
ATOM 820 O O . TYR A 1 103 ? 7.263 2.931 -13.074 1.00 97.25 103 TYR A O 1
ATOM 828 N N . LYS A 1 104 ? 7.090 3.457 -15.256 1.00 97.00 104 LYS A N 1
ATOM 829 C CA . LYS A 1 104 ? 5.794 4.141 -15.130 1.00 97.00 104 LYS A CA 1
ATOM 830 C C . LYS A 1 104 ? 4.713 3.191 -14.624 1.00 97.00 104 LYS A C 1
ATOM 832 O O . LYS A 1 104 ? 3.986 3.542 -13.698 1.00 97.00 104 LYS A O 1
ATOM 837 N N . SER A 1 105 ? 4.641 1.976 -15.173 1.00 96.00 105 SER A N 1
ATOM 838 C CA . SER A 1 105 ? 3.682 0.963 -14.721 1.00 96.00 105 SER A CA 1
ATOM 839 C C . SER A 1 105 ? 3.896 0.598 -13.249 1.00 96.00 105 SER A C 1
ATOM 841 O O . SER A 1 105 ? 2.942 0.580 -12.473 1.00 96.00 105 SER A O 1
ATOM 843 N N . LYS A 1 106 ? 5.148 0.353 -12.837 1.00 95.94 106 LYS A N 1
ATOM 844 C CA . LYS A 1 106 ? 5.489 0.053 -11.435 1.00 95.94 106 LYS A CA 1
ATOM 845 C C . LYS A 1 106 ? 5.183 1.224 -10.504 1.00 95.94 106 LYS A C 1
ATOM 847 O O . LYS A 1 106 ? 4.707 1.011 -9.393 1.00 95.94 106 LYS A O 1
ATOM 852 N N . PHE A 1 107 ? 5.449 2.452 -10.946 1.00 95.69 107 PHE A N 1
ATOM 853 C CA . PHE A 1 107 ? 5.157 3.653 -10.170 1.00 95.69 107 PHE A CA 1
ATOM 854 C C . PHE A 1 107 ? 3.656 3.788 -9.907 1.00 95.69 107 PHE A C 1
ATOM 856 O O . PHE A 1 107 ? 3.265 3.928 -8.753 1.00 95.69 107 PHE A O 1
ATOM 863 N N . LEU A 1 108 ? 2.820 3.653 -10.941 1.00 94.19 108 LEU A N 1
ATOM 864 C CA . LEU A 1 108 ? 1.360 3.706 -10.803 1.00 94.19 108 LEU A CA 1
ATOM 865 C C . LEU A 1 108 ? 0.824 2.591 -9.895 1.00 94.19 108 LEU A C 1
ATOM 867 O O . LEU A 1 108 ? -0.066 2.823 -9.075 1.00 94.19 108 LEU A O 1
ATOM 871 N N . GLU A 1 109 ? 1.383 1.383 -9.995 1.00 92.06 109 GLU A N 1
ATOM 872 C CA . GLU A 1 109 ? 1.024 0.277 -9.105 1.00 92.06 109 GLU A CA 1
ATOM 873 C C . GLU A 1 109 ? 1.351 0.598 -7.635 1.00 92.06 109 GLU A C 1
ATOM 875 O O . GLU A 1 109 ? 0.525 0.376 -6.746 1.00 92.06 109 GLU A O 1
ATOM 880 N N . LEU A 1 110 ? 2.545 1.134 -7.364 1.00 91.56 110 LEU A N 1
ATOM 881 C CA . LEU A 1 110 ? 2.974 1.513 -6.015 1.00 91.56 110 LEU A CA 1
ATOM 882 C C . LEU A 1 110 ? 2.177 2.697 -5.467 1.00 91.56 110 LEU A C 1
ATOM 884 O O . LEU A 1 110 ? 1.773 2.671 -4.303 1.00 91.56 110 LEU A O 1
ATOM 888 N N . GLU A 1 111 ? 1.913 3.703 -6.295 1.00 91.62 111 GLU A N 1
ATOM 889 C CA . GLU A 1 111 ? 1.080 4.853 -5.951 1.00 91.62 111 GLU A CA 1
ATOM 890 C C . GLU A 1 111 ? -0.331 4.400 -5.557 1.00 91.62 111 GLU A C 1
ATOM 892 O O . GLU A 1 111 ? -0.842 4.807 -4.512 1.00 91.62 111 GLU A O 1
ATOM 897 N N . GLY A 1 112 ? -0.911 3.449 -6.300 1.00 87.50 112 GLY A N 1
ATOM 898 C CA . GLY A 1 112 ? -2.191 2.829 -5.958 1.00 87.50 112 GLY A CA 1
ATOM 899 C C . GLY A 1 112 ? -2.177 2.042 -4.639 1.00 87.50 112 GLY A C 1
ATOM 900 O O . GLY A 1 112 ? -3.200 1.968 -3.956 1.00 87.50 112 GLY A O 1
ATOM 901 N N . LYS A 1 113 ? -1.029 1.475 -4.240 1.00 90.12 113 LYS A N 1
ATOM 902 C CA . LYS A 1 113 ? -0.868 0.727 -2.976 1.00 90.12 113 LYS A CA 1
ATOM 903 C C . LYS A 1 113 ? -0.552 1.616 -1.768 1.00 90.12 113 LYS A C 1
ATOM 905 O O . LYS A 1 113 ? -0.822 1.219 -0.631 1.00 90.12 113 LYS A O 1
ATOM 910 N N . MET A 1 114 ? -0.002 2.809 -1.993 1.00 90.38 114 MET A N 1
ATOM 911 C CA . MET A 1 114 ? 0.504 3.704 -0.948 1.00 90.38 114 MET A CA 1
ATOM 912 C C . MET A 1 114 ? -0.526 4.059 0.143 1.00 90.38 114 MET A C 1
ATOM 914 O O . MET A 1 114 ? -0.172 3.999 1.325 1.00 90.38 114 MET A O 1
ATOM 918 N N . PRO A 1 115 ? -1.802 4.375 -0.172 1.00 87.50 115 PRO A N 1
ATOM 919 C CA . PRO A 1 115 ? -2.792 4.698 0.856 1.00 87.50 115 PRO A CA 1
ATOM 920 C C . PRO A 1 115 ? -3.033 3.543 1.836 1.00 87.50 115 PRO A C 1
ATOM 922 O O . PRO A 1 115 ? -3.162 3.768 3.040 1.00 87.50 115 PRO A O 1
ATOM 925 N N . PHE A 1 116 ? -3.032 2.305 1.337 1.00 88.38 116 PHE A N 1
ATOM 926 C CA . PHE A 1 116 ? -3.230 1.101 2.146 1.00 88.38 116 PHE A CA 1
ATOM 927 C C . PHE A 1 116 ? -2.019 0.832 3.041 1.00 88.38 116 PHE A C 1
ATOM 929 O O . PHE A 1 116 ? -2.157 0.617 4.246 1.00 88.38 116 PHE A O 1
ATOM 936 N N . LEU A 1 117 ? -0.813 0.939 2.475 1.00 91.56 117 LEU A N 1
ATOM 937 C CA . LEU A 1 117 ? 0.434 0.795 3.229 1.00 91.56 117 LEU A CA 1
ATOM 938 C C . LEU A 1 117 ? 0.546 1.833 4.350 1.00 91.56 117 LEU A C 1
ATOM 940 O O . LEU A 1 117 ? 0.981 1.497 5.447 1.00 91.56 117 LEU A O 1
ATOM 944 N N . LYS A 1 118 ? 0.092 3.071 4.124 1.00 91.19 118 LYS A N 1
ATOM 945 C CA . LYS A 1 118 ? 0.090 4.128 5.146 1.00 91.19 118 LYS A CA 1
ATOM 946 C C . LYS A 1 118 ? -0.770 3.768 6.363 1.00 91.19 118 LYS A C 1
ATOM 948 O O . LYS A 1 118 ? -0.374 4.056 7.493 1.00 91.19 118 LYS A O 1
ATOM 953 N N . HIS A 1 119 ? -1.923 3.128 6.160 1.00 89.44 119 HIS A N 1
ATOM 954 C CA . HIS A 1 119 ? -2.766 2.660 7.265 1.00 89.44 119 HIS A CA 1
ATOM 955 C C . HIS A 1 119 ? -2.090 1.547 8.066 1.00 89.44 119 HIS A C 1
ATOM 957 O O . HIS A 1 119 ? -2.048 1.626 9.295 1.00 89.44 119 HIS A O 1
ATOM 963 N N . LEU A 1 120 ? -1.503 0.564 7.381 1.00 92.25 120 LEU A N 1
ATOM 964 C CA . LEU A 1 120 ? -0.787 -0.534 8.033 1.00 92.25 120 LEU A CA 1
ATOM 965 C C . LEU A 1 120 ? 0.453 -0.048 8.781 1.00 92.25 120 LEU A C 1
ATOM 967 O O . LEU A 1 120 ? 0.667 -0.438 9.925 1.00 92.25 120 LEU A O 1
ATOM 971 N N . ALA A 1 121 ? 1.229 0.856 8.181 1.00 94.50 121 ALA A N 1
ATOM 972 C CA . ALA A 1 121 ? 2.397 1.457 8.814 1.00 94.50 121 ALA A CA 1
ATOM 973 C C . ALA A 1 121 ? 2.018 2.211 10.095 1.00 94.50 121 ALA A C 1
ATOM 975 O O . ALA A 1 121 ? 2.715 2.092 11.097 1.00 94.50 121 ALA A O 1
ATOM 976 N N . ARG A 1 122 ? 0.886 2.930 10.103 1.00 94.19 122 ARG A N 1
ATOM 977 C CA . ARG A 1 122 ? 0.373 3.607 11.305 1.00 94.19 122 ARG A CA 1
ATOM 978 C C . ARG A 1 122 ? 0.074 2.620 12.436 1.00 94.19 122 ARG A C 1
ATOM 980 O O . ARG A 1 122 ? 0.478 2.862 13.571 1.00 94.19 122 ARG A O 1
ATOM 987 N N . VAL A 1 123 ? -0.641 1.534 12.137 1.00 94.12 123 VAL A N 1
ATOM 988 C CA . VAL A 1 123 ? -0.971 0.501 13.134 1.00 94.12 123 VAL A CA 1
ATOM 989 C C . VAL A 1 123 ? 0.302 -0.189 13.621 1.00 94.12 123 VAL A C 1
ATOM 991 O O . VAL A 1 123 ? 0.547 -0.245 14.824 1.00 94.12 123 VAL A O 1
ATOM 994 N N . GLY A 1 124 ? 1.160 -0.627 12.697 1.00 95.19 124 GLY A N 1
ATOM 995 C CA . GLY A 1 124 ? 2.436 -1.269 13.011 1.00 95.19 124 GLY A CA 1
ATOM 996 C C . GLY A 1 124 ? 3.351 -0.389 13.864 1.00 95.19 124 GLY A C 1
ATOM 997 O O . GLY A 1 124 ? 3.930 -0.876 14.835 1.00 95.19 124 GLY A O 1
ATOM 998 N N . ALA A 1 125 ? 3.427 0.912 13.569 1.00 96.00 125 ALA A N 1
ATOM 999 C CA . ALA A 1 125 ? 4.176 1.874 14.370 1.00 96.00 125 ALA A CA 1
ATOM 1000 C C . ALA A 1 125 ? 3.632 1.956 15.802 1.00 96.00 125 ALA A C 1
ATOM 1002 O O . ALA A 1 125 ? 4.403 1.804 16.741 1.00 96.00 125 ALA A O 1
ATOM 1003 N N . ALA A 1 126 ? 2.316 2.105 15.991 1.00 95.88 126 ALA A N 1
ATOM 1004 C CA . ALA A 1 126 ? 1.717 2.164 17.327 1.00 95.88 126 ALA A CA 1
ATOM 1005 C C . ALA A 1 126 ? 1.981 0.887 18.148 1.00 95.88 126 ALA A C 1
ATOM 1007 O O . ALA A 1 126 ? 2.323 0.960 19.330 1.00 95.88 126 ALA A O 1
ATOM 1008 N N . VAL A 1 127 ? 1.875 -0.287 17.516 1.00 94.50 127 VAL A N 1
ATOM 1009 C CA . VAL A 1 127 ? 2.191 -1.574 18.153 1.00 94.50 127 VAL A CA 1
ATOM 1010 C C . VAL A 1 127 ? 3.669 -1.654 18.531 1.00 94.50 127 VAL A C 1
ATOM 1012 O O . VAL A 1 127 ? 4.003 -2.068 19.644 1.00 94.50 127 VAL A O 1
ATOM 1015 N N . ARG A 1 128 ? 4.568 -1.241 17.629 1.00 95.75 128 ARG A N 1
ATOM 1016 C CA . ARG A 1 128 ? 6.010 -1.302 17.876 1.00 95.75 128 ARG A CA 1
ATOM 1017 C C . ARG A 1 128 ? 6.456 -0.297 18.934 1.00 95.75 128 ARG A C 1
ATOM 1019 O O . ARG A 1 128 ? 7.246 -0.677 19.792 1.00 95.75 128 ARG A O 1
ATOM 1026 N N . CYS A 1 129 ? 5.918 0.921 18.924 1.00 93.69 129 CYS A N 1
ATOM 1027 C CA . CYS A 1 129 ? 6.152 1.923 19.962 1.00 93.69 129 CYS A CA 1
ATOM 1028 C C . CYS A 1 129 ? 5.736 1.394 21.335 1.00 93.69 129 CYS A C 1
ATOM 1030 O O . CYS A 1 129 ? 6.550 1.427 22.246 1.00 93.69 129 CYS A O 1
ATOM 1032 N N . ARG A 1 130 ? 4.551 0.777 21.475 1.00 92.38 130 ARG A N 1
ATOM 1033 C CA . ARG A 1 130 ? 4.166 0.114 22.737 1.00 92.38 130 ARG A CA 1
ATOM 1034 C C . ARG A 1 130 ? 5.176 -0.945 23.173 1.00 92.38 130 ARG A C 1
ATOM 1036 O O . ARG A 1 130 ? 5.459 -1.063 24.359 1.00 92.38 130 ARG A O 1
ATOM 1043 N N . ALA A 1 131 ? 5.674 -1.762 22.249 1.00 89.62 131 ALA A N 1
ATOM 1044 C CA . ALA A 1 131 ? 6.642 -2.800 22.596 1.00 89.62 131 ALA A CA 1
ATOM 1045 C C . ALA A 1 131 ? 7.959 -2.212 23.130 1.00 89.62 131 ALA A C 1
ATOM 1047 O O . ALA A 1 131 ? 8.543 -2.787 24.044 1.00 89.62 131 ALA A O 1
ATOM 1048 N N . LEU A 1 132 ? 8.405 -1.081 22.574 1.00 90.56 132 LEU A N 1
ATOM 1049 C CA . LEU A 1 132 ? 9.564 -0.339 23.076 1.00 90.56 132 LEU A CA 1
ATOM 1050 C C . LEU A 1 132 ? 9.267 0.291 24.442 1.00 90.56 132 LEU A C 1
ATOM 1052 O O . LEU A 1 132 ? 10.070 0.145 25.353 1.00 90.56 132 LEU A O 1
ATOM 1056 N N . GLU A 1 133 ? 8.075 0.854 24.618 1.00 89.69 133 GLU A N 1
ATOM 1057 C CA . GLU A 1 133 ? 7.622 1.449 25.878 1.00 89.69 133 GLU A CA 1
ATOM 1058 C C . GLU A 1 133 ? 7.568 0.422 27.024 1.00 89.69 133 GLU A C 1
ATOM 1060 O O . GLU A 1 133 ? 8.037 0.647 28.135 1.00 89.69 133 GLU A O 1
ATOM 1065 N N . HIS A 1 134 ? 7.086 -0.791 26.740 1.00 84.56 134 HIS A N 1
ATOM 1066 C CA . HIS A 1 134 ? 7.144 -1.906 27.689 1.00 84.56 134 HIS A CA 1
ATOM 1067 C C . HIS A 1 134 ? 8.571 -2.369 28.011 1.00 84.56 134 HIS A C 1
ATOM 1069 O O . HIS A 1 134 ? 8.767 -3.064 29.008 1.00 84.56 134 HIS A O 1
ATOM 1075 N N . ALA A 1 135 ? 9.564 -2.039 27.184 1.00 86.56 135 ALA A N 1
ATOM 1076 C CA . ALA A 1 135 ? 10.957 -2.332 27.496 1.00 86.56 135 ALA A CA 1
ATOM 1077 C C . ALA A 1 135 ? 11.551 -1.322 28.492 1.00 86.56 135 ALA A C 1
ATOM 1079 O O . ALA A 1 135 ? 12.564 -1.642 29.117 1.00 86.56 135 ALA A O 1
ATOM 1080 N N . GLU A 1 136 ? 10.930 -0.149 28.674 1.00 85.56 136 GLU A N 1
ATOM 1081 C CA . GLU A 1 136 ? 11.366 0.855 29.651 1.00 85.56 136 GLU A CA 1
ATOM 1082 C C . GLU A 1 136 ? 11.028 0.458 31.094 1.00 85.56 136 GLU A C 1
ATOM 1084 O O . GLU A 1 136 ? 11.788 0.739 32.029 1.00 85.56 136 GLU A O 1
ATOM 1089 N N . GLY A 1 137 ? 9.931 -0.283 31.273 1.00 76.88 137 GLY A N 1
ATOM 1090 C CA . GLY A 1 137 ? 9.424 -0.662 32.584 1.00 76.88 137 GLY A CA 1
ATOM 1091 C C . GLY A 1 137 ? 8.671 -1.987 32.624 1.00 76.88 137 GLY A C 1
ATOM 1092 O O . GLY A 1 137 ? 7.923 -2.339 31.717 1.00 76.88 137 GLY A O 1
ATOM 1093 N N . ARG A 1 138 ? 8.807 -2.730 33.728 1.00 74.25 138 ARG A N 1
ATOM 1094 C CA . ARG A 1 138 ? 7.968 -3.899 34.015 1.00 74.25 138 ARG A CA 1
ATOM 1095 C C . ARG A 1 138 ? 6.609 -3.461 34.551 1.00 74.25 138 ARG A C 1
ATOM 1097 O O . ARG A 1 138 ? 6.523 -2.624 35.447 1.00 74.25 138 ARG A O 1
ATOM 1104 N N . ARG A 1 139 ? 5.547 -4.088 34.044 1.00 73.50 139 ARG A N 1
ATOM 1105 C CA . ARG A 1 139 ? 4.197 -3.952 34.603 1.00 73.50 139 ARG A CA 1
ATOM 1106 C C . ARG A 1 139 ? 4.158 -4.590 35.991 1.00 73.50 139 ARG A C 1
ATOM 1108 O O . ARG A 1 139 ? 4.557 -5.742 36.150 1.00 73.5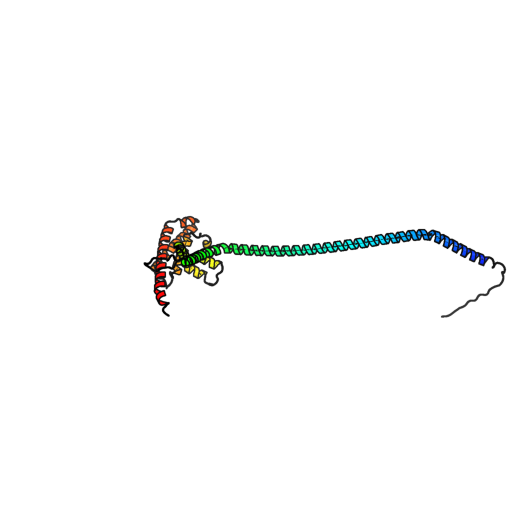0 139 ARG A O 1
ATOM 1115 N N . ILE A 1 140 ? 3.652 -3.854 36.971 1.00 72.06 140 ILE A N 1
ATOM 1116 C CA . ILE A 1 140 ? 3.413 -4.322 38.334 1.00 72.06 140 ILE A CA 1
ATOM 1117 C C . ILE A 1 140 ? 1.912 -4.541 38.485 1.00 72.06 140 ILE A C 1
ATOM 1119 O O . ILE A 1 140 ? 1.113 -3.636 38.239 1.00 72.06 140 ILE A O 1
ATOM 1123 N N . PHE A 1 141 ? 1.519 -5.740 38.903 1.00 61.34 141 PHE A N 1
ATOM 1124 C CA . PHE A 1 141 ? 0.130 -6.026 39.241 1.00 61.34 141 PHE A CA 1
ATOM 1125 C C . PHE A 1 141 ? -0.116 -5.633 40.703 1.00 61.34 141 PHE A C 1
ATOM 1127 O O . PHE A 1 141 ? 0.351 -6.309 41.613 1.00 61.34 141 PHE A O 1
ATOM 1134 N N . GLY A 1 142 ? -0.828 -4.527 40.929 1.00 47.94 142 GLY A N 1
ATOM 1135 C CA . GLY A 1 142 ? -1.239 -4.086 42.264 1.00 47.94 142 GLY A CA 1
ATOM 1136 C C . GLY A 1 142 ? -2.410 -3.101 42.209 1.00 47.94 142 GLY A C 1
ATOM 1137 O O . GLY A 1 142 ? -2.404 -2.172 41.406 1.00 47.94 142 GLY A O 1
ATOM 1138 N N . GLU A 1 143 ? -3.422 -3.317 43.056 1.00 42.59 143 GLU A N 1
ATOM 1139 C CA . GLU A 1 143 ? -4.570 -2.411 43.289 1.00 42.59 143 GLU A CA 1
ATOM 1140 C C . GLU A 1 143 ? -5.405 -2.032 42.047 1.00 42.59 143 GLU A C 1
ATOM 1142 O O . GLU A 1 143 ? -5.977 -0.945 41.973 1.00 42.59 143 GLU A O 1
ATOM 1147 N N . GLY A 1 144 ? -5.484 -2.908 41.041 1.00 49.12 144 GLY A N 1
ATOM 1148 C CA . GLY A 1 144 ? -6.377 -2.708 39.890 1.00 49.12 144 GLY A CA 1
ATOM 1149 C C . GLY A 1 144 ? -6.007 -1.540 38.964 1.00 49.12 144 GLY A C 1
ATOM 1150 O O . GLY A 1 144 ? -6.805 -1.188 38.095 1.00 49.12 144 GLY A O 1
ATOM 1151 N N . LYS A 1 145 ? -4.811 -0.954 39.112 1.00 58.16 145 LYS A N 1
ATOM 1152 C CA . LYS A 1 145 ? -4.255 0.053 38.198 1.00 58.16 145 LYS A CA 1
ATOM 1153 C C . LYS A 1 145 ? -3.010 -0.501 37.512 1.00 58.16 145 LYS A C 1
ATOM 1155 O O . LYS A 1 145 ? -2.191 -1.158 38.147 1.00 58.16 145 LYS A O 1
ATOM 1160 N N . ASP A 1 146 ? -2.856 -0.199 36.226 1.00 62.44 146 ASP A N 1
ATOM 1161 C CA . ASP A 1 146 ? -1.620 -0.486 35.498 1.00 62.44 146 ASP A CA 1
ATOM 1162 C C . ASP A 1 146 ? -0.511 0.432 36.016 1.00 62.44 146 ASP A C 1
ATOM 1164 O O . ASP A 1 146 ? -0.415 1.589 35.615 1.00 62.44 146 ASP A O 1
ATOM 1168 N N . LYS A 1 147 ? 0.295 -0.078 36.952 1.00 70.25 147 LYS A N 1
ATOM 1169 C CA . LYS A 1 147 ? 1.515 0.577 37.432 1.00 70.25 147 LYS A CA 1
ATOM 1170 C C . LYS A 1 147 ? 2.714 -0.038 36.707 1.00 70.25 147 LYS A C 1
ATOM 1172 O O . LYS A 1 147 ? 2.749 -1.248 36.483 1.00 70.25 147 LYS A O 1
ATOM 1177 N N . PHE A 1 148 ? 3.696 0.781 36.350 1.00 78.50 148 PHE A N 1
ATOM 1178 C CA . PHE A 1 148 ? 4.952 0.333 35.749 1.00 78.50 148 PHE A CA 1
ATOM 1179 C C . PHE A 1 148 ? 6.130 0.744 36.632 1.00 78.50 148 PHE A C 1
ATOM 1181 O O . PHE A 1 148 ? 6.106 1.798 37.260 1.00 78.50 148 PHE A O 1
ATOM 1188 N N . THR A 1 149 ? 7.149 -0.110 36.713 1.00 76.06 149 THR A N 1
ATOM 1189 C CA . THR A 1 149 ? 8.453 0.259 37.282 1.00 76.06 149 THR A CA 1
ATOM 1190 C C . THR A 1 149 ? 9.205 1.152 36.296 1.00 76.06 149 THR A C 1
ATOM 1192 O O . THR A 1 149 ? 9.218 0.820 35.114 1.00 76.06 149 THR A O 1
ATOM 1195 N N . ASN A 1 150 ? 9.967 2.136 36.762 1.00 79.75 150 ASN A N 1
ATOM 1196 C CA . ASN A 1 150 ? 10.850 2.925 35.895 1.00 79.75 150 ASN A CA 1
ATOM 1197 C C . ASN A 1 150 ? 12.270 2.333 35.882 1.00 79.75 150 ASN A C 1
ATOM 1199 O O . ASN A 1 150 ? 13.189 2.897 36.467 1.00 79.75 150 ASN A O 1
ATOM 1203 N N . ILE A 1 151 ? 12.440 1.136 35.305 1.00 78.00 151 ILE A N 1
ATOM 1204 C CA . ILE A 1 151 ? 13.734 0.418 35.344 1.00 78.00 151 ILE A CA 1
ATOM 1205 C C . ILE A 1 151 ? 14.744 1.057 34.391 1.00 78.00 151 ILE A C 1
ATOM 1207 O O . ILE A 1 151 ? 15.919 1.170 34.731 1.00 78.00 151 ILE A O 1
ATOM 1211 N N . ARG A 1 152 ? 14.305 1.422 33.185 1.00 83.75 152 ARG A N 1
ATOM 1212 C CA . ARG A 1 152 ? 15.159 2.019 32.146 1.00 83.75 152 ARG A CA 1
ATOM 1213 C C . ARG A 1 152 ? 14.703 3.413 31.717 1.00 83.75 152 ARG A C 1
ATOM 1215 O O . ARG A 1 152 ? 15.488 4.113 31.091 1.00 83.75 152 ARG A O 1
ATOM 1222 N N . GLY A 1 153 ? 13.475 3.794 32.050 1.00 83.56 153 GLY A N 1
ATOM 1223 C CA . GLY A 1 153 ? 12.861 5.063 31.672 1.00 83.56 153 GLY A CA 1
ATOM 1224 C C . GLY A 1 153 ? 11.508 5.249 32.352 1.00 83.56 153 GLY A C 1
ATOM 1225 O O . GLY A 1 153 ? 11.016 4.335 33.022 1.00 83.56 153 GLY A O 1
ATOM 1226 N N . GLU A 1 154 ? 10.948 6.450 32.229 1.00 85.94 154 GLU A N 1
ATOM 1227 C CA . GLU A 1 154 ? 9.578 6.733 32.650 1.00 85.94 154 GLU A CA 1
ATOM 1228 C C . GLU A 1 154 ? 8.613 6.284 31.559 1.00 85.94 154 GLU A C 1
ATOM 1230 O O . GLU A 1 154 ? 8.656 6.779 30.440 1.00 85.94 154 GLU A O 1
ATOM 1235 N N . VAL A 1 155 ? 7.709 5.380 31.923 1.00 85.69 155 VAL A N 1
ATOM 1236 C CA . VAL A 1 155 ? 6.782 4.772 30.973 1.00 85.69 155 VAL A CA 1
ATOM 1237 C C . VAL A 1 155 ? 5.664 5.739 30.563 1.00 85.69 155 VAL A C 1
ATOM 1239 O O . VAL A 1 155 ? 4.829 6.128 31.388 1.00 85.69 155 VAL A O 1
ATOM 1242 N N . ASP A 1 156 ? 5.546 6.022 29.265 1.00 89.69 156 ASP A N 1
ATOM 1243 C CA . ASP A 1 156 ? 4.413 6.740 28.686 1.00 89.69 156 ASP A CA 1
ATOM 1244 C C . ASP A 1 156 ? 3.190 5.821 28.513 1.00 89.69 156 ASP A C 1
ATOM 1246 O O . ASP A 1 156 ? 2.979 5.099 27.527 1.00 89.69 156 ASP A O 1
ATOM 1250 N N . MET A 1 157 ? 2.287 5.926 29.486 1.00 86.12 157 MET A N 1
ATOM 1251 C CA . MET A 1 157 ? 1.011 5.216 29.491 1.00 86.12 157 MET A CA 1
ATOM 1252 C C . MET A 1 157 ? 0.112 5.543 28.290 1.00 86.12 157 MET A C 1
ATOM 1254 O O . MET A 1 157 ? -0.724 4.711 27.917 1.00 86.12 157 MET A O 1
ATOM 1258 N N . LYS A 1 158 ? 0.254 6.716 27.658 1.00 91.62 158 LYS A N 1
ATOM 1259 C CA . LYS A 1 158 ? -0.506 7.066 26.448 1.00 91.62 158 LYS A CA 1
ATOM 1260 C C . LYS A 1 158 ? -0.031 6.242 25.259 1.00 91.62 158 LYS A C 1
ATOM 1262 O O . LYS A 1 158 ? -0.876 5.708 24.540 1.00 91.62 158 LYS A O 1
ATOM 1267 N N . VAL A 1 159 ? 1.283 6.080 25.086 1.00 90.94 159 VAL A N 1
ATOM 1268 C CA . VAL A 1 159 ? 1.867 5.233 24.031 1.00 90.94 159 VAL A CA 1
ATOM 1269 C C . VAL A 1 159 ? 1.448 3.779 24.228 1.00 90.94 159 VAL A C 1
ATOM 1271 O O . VAL A 1 159 ? 0.987 3.135 23.280 1.00 90.94 159 VAL A O 1
ATOM 1274 N N . ILE A 1 160 ? 1.492 3.277 25.469 1.00 88.25 160 ILE A N 1
ATOM 1275 C CA . ILE A 1 160 ? 1.013 1.924 25.784 1.00 88.25 160 ILE A CA 1
ATOM 1276 C C . ILE A 1 160 ? -0.466 1.762 25.438 1.00 88.25 160 ILE A C 1
ATOM 1278 O O . ILE A 1 160 ? -0.844 0.795 24.768 1.00 88.25 160 ILE A O 1
ATOM 1282 N N . LYS A 1 161 ? -1.318 2.700 25.869 1.00 88.50 161 LYS A N 1
ATOM 1283 C CA . LYS A 1 161 ? -2.757 2.663 25.580 1.00 88.50 161 LYS A CA 1
ATOM 1284 C C . LYS A 1 161 ? -3.016 2.687 24.074 1.00 88.50 161 LYS A C 1
ATOM 1286 O O . LYS A 1 161 ? -3.807 1.879 23.591 1.00 88.50 161 LYS A O 1
ATOM 1291 N N . GLN A 1 162 ? -2.321 3.548 23.334 1.00 91.50 162 GLN A N 1
ATOM 1292 C CA . GLN A 1 162 ? -2.463 3.662 21.886 1.00 91.50 162 GLN A CA 1
ATOM 1293 C C . GLN A 1 162 ? -2.063 2.369 21.171 1.00 91.50 162 GLN A C 1
ATOM 1295 O O . GLN A 1 162 ? -2.790 1.898 20.298 1.00 91.50 162 GLN A O 1
ATOM 1300 N N . GLY A 1 163 ? -0.943 1.755 21.556 1.00 91.56 163 GLY A N 1
ATOM 1301 C CA . GLY A 1 163 ? -0.547 0.474 20.981 1.00 91.56 163 GLY A CA 1
ATOM 1302 C C . GLY A 1 163 ? -1.456 -0.680 21.404 1.00 91.56 163 GLY A C 1
ATOM 1303 O O . GLY A 1 163 ? -1.619 -1.625 20.639 1.00 91.56 163 GLY A O 1
ATOM 1304 N N . ASN A 1 164 ? -2.061 -0.645 22.596 1.00 88.12 164 ASN A N 1
ATOM 1305 C CA . ASN A 1 164 ? -3.060 -1.638 23.010 1.00 88.12 164 ASN A CA 1
ATOM 1306 C C . ASN A 1 164 ? -4.328 -1.540 22.160 1.00 88.12 164 ASN A C 1
ATOM 1308 O O . ASN A 1 164 ? -4.822 -2.568 21.704 1.00 88.12 164 ASN A O 1
ATOM 1312 N N . ILE A 1 165 ? -4.815 -0.322 21.905 1.00 89.62 165 ILE A N 1
ATOM 1313 C CA . ILE A 1 165 ? -5.917 -0.078 20.967 1.00 89.62 165 ILE A CA 1
ATOM 1314 C C . ILE A 1 165 ? -5.532 -0.622 19.586 1.00 89.62 165 ILE A C 1
ATOM 1316 O O . ILE A 1 165 ? -6.251 -1.449 19.043 1.00 89.62 165 ILE A O 1
ATOM 1320 N N . ALA A 1 166 ? -4.353 -0.267 19.067 1.00 91.75 166 ALA A N 1
ATOM 1321 C CA . ALA A 1 166 ? -3.891 -0.723 17.754 1.00 91.75 166 ALA A CA 1
ATOM 1322 C C . ALA A 1 166 ? -3.773 -2.256 17.614 1.00 91.75 166 ALA A C 1
ATOM 1324 O O . ALA A 1 166 ? -3.870 -2.768 16.505 1.00 91.75 166 ALA A O 1
ATOM 1325 N N . CYS A 1 167 ? -3.549 -2.991 18.710 1.00 88.31 167 CYS A N 1
ATOM 1326 C CA . CYS A 1 167 ? -3.465 -4.456 18.684 1.00 88.31 167 CYS A CA 1
ATOM 1327 C C . CYS A 1 167 ? -4.797 -5.176 18.888 1.00 88.31 167 CYS A C 1
ATOM 1329 O O . CYS A 1 167 ? -4.920 -6.322 18.464 1.00 88.31 167 CYS A O 1
ATOM 1331 N N . HIS A 1 168 ? -5.723 -4.585 19.641 1.00 85.44 168 HIS A N 1
ATOM 1332 C CA . HIS A 1 168 ? -6.872 -5.317 20.180 1.00 85.44 168 HIS A CA 1
ATOM 1333 C C . HIS A 1 168 ? -8.219 -4.753 19.747 1.00 85.44 168 HIS A C 1
ATOM 1335 O O . HIS A 1 168 ? -9.229 -5.427 19.918 1.00 85.44 168 HIS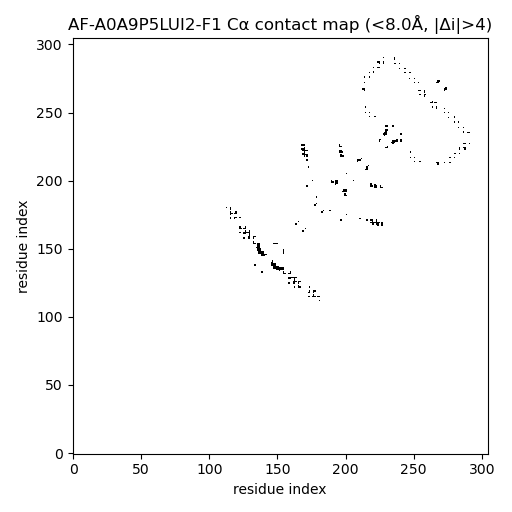 A O 1
ATOM 1341 N N . TRP A 1 169 ? -8.255 -3.524 19.239 1.00 91.38 169 TRP A N 1
ATOM 1342 C CA . TRP A 1 169 ? -9.480 -2.909 18.750 1.00 91.38 169 TRP A CA 1
ATOM 1343 C C . TRP A 1 169 ? -9.607 -3.123 17.246 1.00 91.38 169 TRP A C 1
ATOM 1345 O O . TRP A 1 169 ? -8.608 -3.277 16.544 1.00 91.38 169 TRP A O 1
ATOM 1355 N N . GLY A 1 170 ? -10.843 -3.117 16.752 1.00 91.81 170 GLY A N 1
ATOM 1356 C CA . GLY A 1 170 ? -11.099 -3.153 15.321 1.00 91.81 170 GLY A CA 1
ATOM 1357 C C . GLY A 1 170 ? -10.536 -1.906 14.637 1.00 91.81 170 GLY A C 1
ATOM 1358 O O . GLY A 1 170 ? -10.816 -0.785 15.060 1.00 91.81 170 GLY A O 1
ATOM 1359 N N . ASP A 1 171 ? -9.791 -2.091 13.546 1.00 92.19 171 AS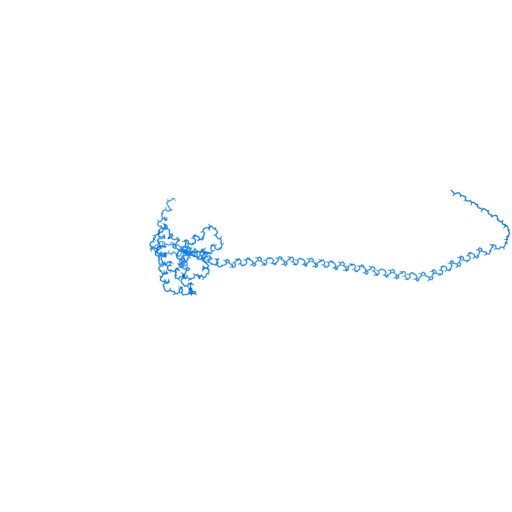P A N 1
ATOM 1360 C CA . ASP A 1 171 ? -9.386 -1.009 12.639 1.00 92.19 171 ASP A CA 1
ATOM 1361 C C . ASP A 1 171 ? -9.783 -1.384 11.212 1.00 92.19 171 ASP A C 1
ATOM 1363 O O . ASP A 1 171 ? -9.032 -2.010 10.465 1.00 92.19 171 ASP A O 1
ATOM 1367 N N . ILE A 1 172 ? -10.990 -0.969 10.826 1.00 88.31 172 ILE A N 1
ATOM 1368 C CA . ILE A 1 172 ? -11.588 -1.323 9.542 1.00 88.31 172 ILE A CA 1
ATOM 1369 C C . ILE A 1 172 ? -10.707 -0.910 8.361 1.00 88.31 172 ILE A C 1
ATOM 1371 O O . ILE A 1 172 ? -10.694 -1.582 7.333 1.00 88.31 172 ILE A O 1
ATOM 1375 N N . LYS A 1 173 ? -9.948 0.188 8.481 1.00 88.00 173 LYS A N 1
ATOM 1376 C CA . LYS A 1 173 ? -9.077 0.663 7.400 1.00 88.00 173 LYS A CA 1
ATOM 1377 C C . LYS A 1 173 ? -7.805 -0.152 7.296 1.00 88.00 173 LYS A C 1
ATOM 1379 O O . LYS A 1 173 ? -7.357 -0.392 6.176 1.00 88.00 173 LYS A O 1
ATOM 1384 N N . ALA A 1 174 ? -7.224 -0.564 8.417 1.00 90.31 174 ALA A N 1
ATOM 1385 C CA . ALA A 1 174 ? -6.092 -1.480 8.409 1.00 90.31 174 ALA A CA 1
ATOM 1386 C C . ALA A 1 174 ? -6.507 -2.841 7.832 1.00 90.31 174 ALA A C 1
ATOM 1388 O O . ALA A 1 174 ? -5.873 -3.320 6.892 1.00 90.31 174 ALA A O 1
ATOM 1389 N N . ASP A 1 175 ? -7.635 -3.389 8.276 1.00 88.12 175 ASP A N 1
ATOM 1390 C CA . ASP A 1 175 ? -8.126 -4.686 7.806 1.00 88.12 175 ASP A CA 1
ATOM 1391 C C . ASP A 1 175 ? -8.506 -4.634 6.317 1.00 88.12 175 ASP A C 1
ATOM 1393 O O . ASP A 1 175 ? -8.054 -5.457 5.519 1.00 88.12 175 ASP A O 1
ATOM 1397 N N . TYR A 1 176 ? -9.205 -3.580 5.880 1.00 85.94 176 TYR A N 1
ATOM 1398 C CA . TYR A 1 176 ? -9.461 -3.343 4.456 1.00 85.94 176 TYR A CA 1
ATOM 1399 C C . TYR A 1 176 ? -8.167 -3.209 3.641 1.00 85.94 176 TYR A C 1
ATOM 1401 O O . TYR A 1 176 ? -8.086 -3.672 2.503 1.00 85.94 176 TYR A O 1
ATOM 1409 N N . SER A 1 177 ? -7.136 -2.579 4.209 1.00 87.62 177 SER A N 1
ATOM 1410 C CA . SER A 1 177 ? -5.835 -2.431 3.551 1.00 87.62 177 SER A CA 1
ATOM 1411 C C . SER A 1 177 ? -5.150 -3.783 3.352 1.00 87.62 177 SER A C 1
ATOM 1413 O O . SER A 1 177 ? -4.611 -4.025 2.272 1.00 87.62 177 SER A O 1
ATOM 1415 N N . LEU A 1 178 ? -5.227 -4.691 4.332 1.00 86.81 178 LEU A N 1
ATOM 1416 C CA . LEU A 1 178 ? -4.729 -6.065 4.189 1.00 86.81 178 LEU A CA 1
ATOM 1417 C C . LEU A 1 178 ? -5.446 -6.803 3.053 1.00 86.81 178 LEU A C 1
ATOM 1419 O O . LEU A 1 178 ? -4.790 -7.439 2.223 1.00 86.81 178 LEU A O 1
ATOM 1423 N N . TYR A 1 179 ? -6.771 -6.661 2.967 1.00 81.94 179 TYR A N 1
ATOM 1424 C CA . TYR A 1 179 ? -7.558 -7.225 1.871 1.00 81.94 179 TYR A CA 1
ATOM 1425 C C . TYR A 1 179 ? -7.114 -6.696 0.505 1.00 81.94 179 TYR A C 1
ATOM 1427 O O . TYR A 1 179 ? -6.810 -7.472 -0.402 1.00 81.94 179 TYR A O 1
ATOM 1435 N N . ARG A 1 180 ? -7.023 -5.368 0.357 1.00 82.38 180 ARG A N 1
ATOM 1436 C CA . ARG A 1 180 ? -6.672 -4.717 -0.916 1.00 82.38 180 ARG A CA 1
ATOM 1437 C C . ARG A 1 180 ? -5.254 -5.014 -1.381 1.00 82.38 180 ARG A C 1
ATOM 1439 O O . ARG A 1 180 ? -5.025 -5.073 -2.586 1.00 82.38 180 ARG A O 1
ATOM 1446 N N . LEU A 1 181 ? -4.324 -5.219 -0.453 1.00 85.94 181 LEU A N 1
ATOM 1447 C CA . LEU A 1 181 ? -2.949 -5.612 -0.762 1.00 85.94 181 LEU A CA 1
ATOM 1448 C C . LEU A 1 181 ? -2.805 -7.111 -1.066 1.00 85.94 181 LEU A C 1
ATOM 1450 O O . LEU A 1 181 ? -1.711 -7.562 -1.396 1.00 85.94 181 LEU A O 1
ATOM 1454 N N . GLY A 1 182 ? -3.900 -7.875 -1.027 1.00 76.75 182 GLY A N 1
ATOM 1455 C CA . GLY A 1 182 ? -3.916 -9.264 -1.464 1.00 76.75 182 GLY A CA 1
ATOM 1456 C C . GLY A 1 182 ? -3.372 -10.243 -0.428 1.00 76.75 182 GLY A C 1
ATOM 1457 O O . GLY A 1 182 ? -2.823 -11.276 -0.815 1.00 76.75 182 GLY A O 1
ATOM 1458 N N . HIS A 1 183 ? -3.545 -9.977 0.872 1.00 69.75 183 HIS A N 1
ATOM 1459 C CA . HIS A 1 183 ? -3.375 -11.017 1.892 1.00 69.75 183 HIS A CA 1
ATOM 1460 C C . HIS A 1 183 ? -4.507 -12.058 1.755 1.00 69.75 183 HIS A C 1
ATOM 1462 O O . HIS A 1 183 ? -5.569 -11.968 2.362 1.00 69.75 183 HIS A O 1
ATOM 1468 N N . LYS A 1 184 ? -4.268 -13.036 0.870 1.00 53.50 184 LYS A N 1
ATOM 1469 C CA . LYS A 1 184 ? -5.230 -13.969 0.250 1.00 53.50 184 LYS A CA 1
ATOM 1470 C C . LYS A 1 184 ? -5.621 -15.201 1.079 1.00 53.50 184 LYS A C 1
ATOM 1472 O O . LYS A 1 184 ? -6.208 -16.126 0.528 1.00 53.50 184 LYS A O 1
ATOM 1477 N N . HIS A 1 185 ? -5.342 -15.258 2.379 1.00 57.22 185 HIS A N 1
ATOM 1478 C CA . HIS A 1 185 ? -5.624 -16.479 3.155 1.00 57.22 185 HIS A CA 1
ATOM 1479 C C . HIS A 1 185 ? -7.116 -16.760 3.410 1.00 57.22 185 HIS A C 1
ATOM 1481 O O . HIS A 1 185 ? -7.443 -17.790 3.985 1.00 57.22 185 HIS A O 1
ATOM 1487 N N . LEU A 1 186 ? -8.033 -15.895 2.970 1.00 54.44 186 LEU A N 1
ATOM 1488 C CA . LEU A 1 186 ? -9.464 -16.063 3.207 1.00 54.44 186 LEU A CA 1
ATOM 1489 C C . LEU A 1 186 ? -10.221 -15.883 1.883 1.00 54.44 186 LEU A C 1
ATOM 1491 O O . LEU A 1 186 ? -10.584 -14.775 1.506 1.00 54.44 186 LEU A O 1
ATOM 1495 N N . GLN A 1 187 ? -10.504 -16.974 1.166 1.00 54.06 187 GLN A N 1
ATOM 1496 C CA . GLN A 1 187 ? -11.458 -16.957 0.038 1.00 54.06 187 GLN A CA 1
ATOM 1497 C C . GLN A 1 187 ? -12.871 -16.509 0.480 1.00 54.06 187 GLN A C 1
ATOM 1499 O O . GLN A 1 187 ? -13.697 -16.125 -0.339 1.00 54.06 187 GLN A O 1
ATOM 1504 N N . THR A 1 188 ? -13.115 -16.479 1.791 1.00 67.50 188 THR A N 1
ATOM 1505 C CA . THR A 1 188 ? -14.312 -15.981 2.474 1.00 67.50 188 THR A CA 1
ATOM 1506 C C . THR A 1 188 ? -14.140 -14.577 3.070 1.00 67.50 188 THR A C 1
ATOM 1508 O O . THR A 1 188 ? -14.975 -14.163 3.875 1.00 67.50 188 THR A O 1
ATOM 1511 N N . TYR A 1 189 ? -13.086 -13.826 2.705 1.00 75.12 189 TYR A N 1
ATOM 1512 C CA . TYR A 1 189 ? -12.749 -12.553 3.360 1.00 75.12 189 TYR A CA 1
ATOM 1513 C C . TYR A 1 189 ? -13.911 -11.552 3.343 1.00 75.12 189 TYR A C 1
ATOM 1515 O O . TYR A 1 189 ? -14.132 -10.889 4.345 1.00 75.12 189 TYR A O 1
ATOM 1523 N N . GLU A 1 190 ? -14.703 -11.461 2.268 1.00 78.00 190 GLU A N 1
ATOM 1524 C CA . GLU A 1 190 ? -15.853 -10.541 2.234 1.00 78.00 190 GLU A CA 1
ATOM 1525 C C . GLU A 1 190 ? -16.937 -10.910 3.257 1.00 78.00 190 GLU A C 1
ATOM 1527 O O . GLU A 1 190 ? -17.414 -10.036 3.981 1.00 78.00 190 GLU A O 1
ATOM 1532 N N . ALA A 1 191 ? -17.287 -12.194 3.369 1.00 80.31 191 ALA A N 1
ATOM 1533 C CA . ALA A 1 191 ? -18.251 -12.665 4.362 1.00 80.31 191 ALA A CA 1
ATOM 1534 C C . ALA A 1 191 ? -17.713 -12.480 5.788 1.00 80.31 191 ALA A C 1
ATOM 1536 O O . ALA A 1 191 ? -18.422 -11.997 6.667 1.00 80.31 191 ALA A O 1
ATOM 1537 N N . PHE A 1 192 ? -16.436 -12.794 6.006 1.00 80.75 192 PHE A N 1
ATOM 1538 C CA . PHE A 1 192 ? -15.771 -12.608 7.292 1.00 80.75 192 PHE A CA 1
ATOM 1539 C C . PHE A 1 192 ? -15.700 -11.130 7.702 1.00 80.75 192 PHE A C 1
ATOM 1541 O O . PHE A 1 192 ? -16.049 -10.773 8.826 1.00 80.75 192 PHE A O 1
ATOM 1548 N N . PHE A 1 193 ? -15.327 -10.252 6.773 1.00 85.75 193 PHE A N 1
ATOM 1549 C CA . PHE A 1 193 ? -15.272 -8.812 6.996 1.00 85.75 193 PHE A CA 1
ATOM 1550 C C . PHE A 1 193 ? -16.658 -8.242 7.295 1.00 85.75 193 PHE A C 1
ATOM 1552 O O . PHE A 1 193 ? -16.812 -7.442 8.216 1.00 85.75 193 PHE A O 1
ATOM 1559 N N . HIS A 1 194 ? -17.687 -8.704 6.578 1.00 85.38 194 HIS A N 1
ATOM 1560 C CA . HIS A 1 194 ? -19.068 -8.352 6.880 1.00 85.38 194 HIS A CA 1
ATOM 1561 C C . HIS A 1 194 ? -19.491 -8.826 8.272 1.00 85.38 194 HIS A C 1
ATOM 1563 O O . HIS A 1 194 ? -20.138 -8.074 8.996 1.00 85.38 194 HIS A O 1
ATOM 1569 N N . ASN A 1 195 ? -19.068 -10.015 8.696 1.00 86.56 195 ASN A N 1
ATOM 1570 C CA . ASN A 1 195 ? -19.369 -10.516 10.033 1.00 86.56 195 ASN A CA 1
ATOM 1571 C C . ASN A 1 195 ? -18.697 -9.686 11.138 1.00 86.56 195 ASN A C 1
ATOM 1573 O O . ASN A 1 195 ? -19.341 -9.444 12.156 1.00 86.56 195 ASN A O 1
ATOM 1577 N N . ILE A 1 196 ? -17.469 -9.188 10.934 1.00 89.56 196 ILE A N 1
ATOM 1578 C CA . ILE A 1 196 ? -16.726 -8.366 11.917 1.00 89.56 196 ILE A CA 1
ATOM 1579 C C . ILE A 1 196 ? -17.182 -6.907 11.936 1.00 89.56 196 ILE A C 1
ATOM 1581 O O . ILE A 1 196 ? -17.334 -6.302 13.000 1.00 89.56 196 ILE A O 1
ATOM 1585 N N . TYR A 1 197 ? -17.444 -6.326 10.770 1.00 89.00 197 TYR A N 1
ATOM 1586 C CA . TYR A 1 197 ? -17.705 -4.892 10.646 1.00 89.00 197 TYR A CA 1
ATOM 1587 C C . TYR A 1 197 ? -19.155 -4.543 10.314 1.00 89.00 197 TYR A C 1
ATOM 1589 O O . TYR A 1 197 ? -19.518 -3.373 10.337 1.00 89.00 197 TYR A O 1
ATOM 1597 N N . GLY A 1 198 ? -20.010 -5.523 10.018 1.00 81.44 198 GLY A N 1
ATOM 1598 C CA . GLY A 1 198 ? -21.391 -5.286 9.588 1.00 81.44 198 GLY A CA 1
ATOM 1599 C C . GLY A 1 198 ? -21.475 -4.621 8.213 1.00 81.44 198 GLY A C 1
ATOM 1600 O O . GLY A 1 198 ? -22.527 -4.115 7.837 1.00 81.44 198 GLY A O 1
ATOM 1601 N N . PHE A 1 199 ? -20.373 -4.611 7.456 1.00 76.50 199 PHE A N 1
ATOM 1602 C CA . PHE A 1 199 ? -20.194 -3.817 6.242 1.00 76.50 199 PHE A CA 1
ATOM 1603 C C . PHE A 1 199 ? -19.655 -4.676 5.095 1.00 76.50 199 PHE A C 1
ATOM 1605 O O . PHE A 1 199 ? -18.775 -5.507 5.308 1.00 76.50 199 PHE A O 1
ATOM 1612 N N . ARG A 1 200 ? -20.185 -4.503 3.878 1.00 74.50 200 ARG A N 1
ATOM 1613 C CA . ARG A 1 200 ? -19.758 -5.278 2.699 1.00 74.50 200 ARG A CA 1
ATOM 1614 C C . ARG A 1 200 ? -18.696 -4.527 1.904 1.00 74.50 200 ARG A C 1
ATOM 1616 O O . ARG A 1 200 ? -18.878 -3.363 1.562 1.00 74.50 200 ARG A O 1
ATOM 1623 N N . LEU A 1 201 ? -17.613 -5.220 1.556 1.00 69.31 201 LEU A N 1
ATOM 1624 C CA . LEU A 1 201 ? -16.455 -4.649 0.852 1.00 69.31 201 LEU A CA 1
ATOM 1625 C C . LEU A 1 201 ? -16.779 -4.121 -0.550 1.00 69.31 201 LEU A C 1
ATOM 1627 O O . LEU A 1 201 ? -16.098 -3.222 -1.040 1.00 69.31 201 LEU A O 1
ATOM 1631 N N . SER A 1 202 ? -17.818 -4.669 -1.177 1.00 64.56 202 SER A N 1
ATOM 1632 C CA . SER A 1 202 ? -18.340 -4.269 -2.485 1.00 64.56 202 SER A CA 1
ATOM 1633 C C . SER A 1 202 ? -19.015 -2.888 -2.502 1.00 64.56 202 SER A C 1
ATOM 1635 O O . SER A 1 202 ? -19.296 -2.366 -3.581 1.00 64.56 202 SER A O 1
ATOM 1637 N N . GLN A 1 203 ? -19.255 -2.251 -1.348 1.00 62.69 203 GLN A N 1
ATOM 1638 C CA . GLN A 1 203 ? -19.880 -0.928 -1.301 1.00 62.69 203 GLN A CA 1
ATOM 1639 C C . GLN A 1 203 ? -18.866 0.205 -1.596 1.00 62.69 203 GLN A C 1
ATOM 1641 O O . GLN A 1 203 ? -17.888 0.369 -0.861 1.00 62.69 203 GLN A O 1
ATOM 1646 N N . PRO A 1 204 ? -19.107 1.056 -2.618 1.00 53.38 204 PRO A N 1
ATOM 1647 C CA . PRO A 1 204 ? -18.164 2.093 -3.072 1.00 53.38 204 PRO A CA 1
ATOM 1648 C C . PRO A 1 204 ? -17.906 3.219 -2.050 1.00 53.38 204 PRO A C 1
ATOM 1650 O O . PRO A 1 204 ? -16.951 3.983 -2.187 1.00 53.38 204 PRO A O 1
ATOM 1653 N N . LEU A 1 205 ? -18.727 3.311 -1.000 1.00 55.53 205 LEU A N 1
ATOM 1654 C CA . LEU A 1 205 ? -18.690 4.362 0.022 1.00 55.53 205 LEU A CA 1
ATOM 1655 C C . LEU A 1 205 ? -17.453 4.312 0.938 1.00 55.53 205 LEU A C 1
ATOM 1657 O O . LEU A 1 205 ? -17.073 5.343 1.493 1.00 55.53 205 LEU A O 1
ATOM 1661 N N . PHE A 1 206 ? -16.776 3.166 1.065 1.00 55.84 206 PHE A N 1
ATOM 1662 C CA . PHE A 1 206 ? -15.675 2.988 2.024 1.00 55.84 206 PHE A CA 1
ATOM 1663 C C . PHE A 1 206 ? -14.476 3.923 1.785 1.00 55.84 206 PHE A C 1
ATOM 1665 O O . PHE A 1 206 ? -13.853 4.406 2.731 1.00 55.84 206 PHE A O 1
ATOM 1672 N N . ILE A 1 207 ? -14.175 4.224 0.518 1.00 54.12 207 ILE A N 1
ATOM 1673 C CA . ILE A 1 207 ? -13.036 5.077 0.136 1.00 54.12 207 ILE A CA 1
ATOM 1674 C C . ILE A 1 207 ? -13.292 6.548 0.515 1.00 54.12 207 ILE A C 1
ATOM 1676 O O . ILE A 1 207 ? -12.349 7.320 0.679 1.00 54.12 207 ILE A O 1
ATOM 1680 N N . SER A 1 208 ? -14.558 6.937 0.703 1.00 56.97 208 SER A N 1
ATOM 1681 C CA . SER A 1 208 ? -14.952 8.336 0.908 1.00 56.97 208 SER A CA 1
ATOM 1682 C C . SER A 1 208 ? -14.896 8.809 2.365 1.00 56.97 208 SER A C 1
ATOM 1684 O O . SER A 1 208 ? -14.781 10.010 2.617 1.00 56.97 208 SER A O 1
ATOM 1686 N N . PHE A 1 209 ? -14.934 7.893 3.339 1.00 62.28 209 PHE A N 1
ATOM 1687 C CA . PHE A 1 209 ? -14.937 8.267 4.751 1.00 62.28 209 PHE A CA 1
ATOM 1688 C C . PHE A 1 209 ? -13.530 8.582 5.253 1.00 62.28 209 PHE A C 1
ATOM 1690 O O . PHE A 1 209 ? -12.579 7.814 5.074 1.00 62.28 209 PHE A O 1
ATOM 1697 N N . THR A 1 210 ? -13.375 9.716 5.933 1.00 63.75 210 THR A N 1
ATOM 1698 C CA . THR A 1 210 ? -12.108 10.089 6.565 1.00 63.75 210 THR A CA 1
ATOM 1699 C C . THR A 1 210 ? -11.792 9.151 7.734 1.00 63.75 210 THR A C 1
ATOM 1701 O O . THR A 1 210 ? -12.648 8.450 8.280 1.00 63.75 210 THR A O 1
ATOM 1704 N N . LEU A 1 211 ? -10.512 9.093 8.111 1.00 59.94 211 LEU A N 1
ATOM 1705 C CA . LEU A 1 211 ? -10.047 8.314 9.268 1.00 59.94 211 LEU A CA 1
A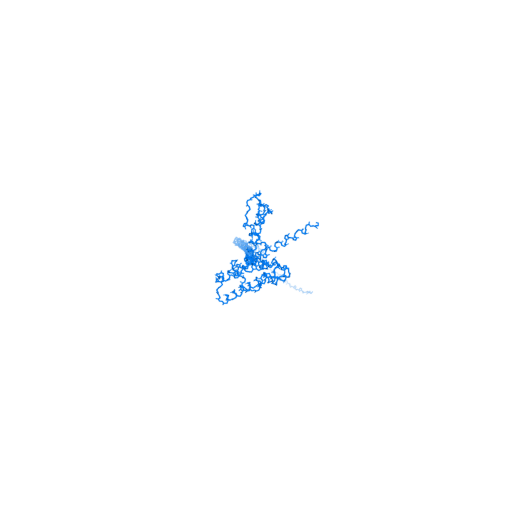TOM 1706 C C . LEU A 1 211 ? -10.739 8.708 10.583 1.00 59.94 211 LEU A C 1
ATOM 1708 O O . LEU A 1 211 ? -10.814 7.887 11.486 1.00 59.94 211 LEU A O 1
ATOM 1712 N N . SER A 1 212 ? -11.222 9.947 10.666 1.00 66.62 212 SER A N 1
ATOM 1713 C CA . SER A 1 212 ? -11.840 10.555 11.842 1.00 66.62 212 SER A CA 1
ATOM 1714 C C . SER A 1 212 ? -13.364 10.665 11.748 1.00 66.62 212 SER A C 1
ATOM 1716 O O . SER A 1 212 ? -13.951 11.387 12.545 1.00 66.62 212 SER A O 1
ATOM 1718 N N . SER A 1 213 ? -14.002 10.031 10.758 1.00 83.38 213 SER A N 1
ATOM 1719 C CA . SER A 1 213 ? -15.465 10.064 10.663 1.00 83.38 213 SER A CA 1
ATOM 1720 C C . SER A 1 213 ? -16.101 9.164 11.721 1.00 83.38 213 SER A C 1
ATOM 1722 O O . SER A 1 213 ? -15.560 8.098 12.044 1.00 83.38 213 SER A O 1
ATOM 1724 N N . LYS A 1 214 ? -17.288 9.541 12.202 1.00 85.62 214 LYS A N 1
ATOM 1725 C CA . LYS A 1 214 ? -18.058 8.731 13.156 1.00 85.62 214 LYS A CA 1
ATOM 1726 C C . LYS A 1 214 ? -18.515 7.404 12.558 1.00 85.62 214 LYS A C 1
ATOM 1728 O O . LYS A 1 214 ? -18.695 6.438 13.287 1.00 85.62 214 LYS A O 1
ATOM 1733 N N . VAL A 1 215 ? -18.644 7.323 11.232 1.00 84.38 215 VAL A N 1
ATOM 1734 C CA . VAL A 1 215 ? -18.918 6.061 10.524 1.00 84.38 215 VAL A CA 1
ATOM 1735 C C . VAL A 1 215 ? -17.741 5.101 10.675 1.00 84.38 215 VAL A C 1
ATOM 1737 O O . VAL A 1 215 ? -17.927 3.958 11.088 1.00 84.38 215 VAL A O 1
ATOM 1740 N N . THR A 1 216 ? -16.521 5.575 10.402 1.00 86.44 216 THR A N 1
ATOM 1741 C CA . THR A 1 216 ? -15.295 4.791 10.618 1.00 86.44 216 THR A CA 1
ATOM 1742 C C . THR A 1 216 ? -15.186 4.359 12.080 1.00 86.44 216 THR A C 1
ATOM 1744 O O . THR A 1 216 ? -14.855 3.210 12.358 1.00 86.44 216 THR A O 1
ATOM 1747 N N . GLU A 1 217 ? -15.494 5.256 13.019 1.00 90.44 217 GLU A N 1
ATOM 1748 C CA . GLU A 1 217 ? -15.482 4.941 14.447 1.00 90.44 217 GLU A CA 1
ATOM 1749 C C . GLU A 1 217 ? -16.519 3.868 14.815 1.00 90.44 217 GLU A C 1
ATOM 1751 O O . GLU A 1 217 ? -16.162 2.889 15.462 1.00 90.44 217 GLU A O 1
ATOM 1756 N N . ALA A 1 218 ? -17.771 3.988 14.366 1.00 91.31 218 ALA A N 1
ATOM 1757 C CA . ALA A 1 218 ? -18.827 3.012 14.643 1.00 91.31 218 ALA A CA 1
ATOM 1758 C C . ALA A 1 218 ? -18.456 1.614 14.129 1.00 91.31 218 ALA A C 1
ATOM 1760 O O . ALA A 1 218 ? -18.661 0.612 14.819 1.00 91.31 218 ALA A O 1
ATOM 1761 N N . LEU A 1 219 ? -17.866 1.555 12.933 1.00 91.06 219 LEU A N 1
ATOM 1762 C CA . LEU A 1 219 ? -17.357 0.323 12.340 1.00 91.06 219 LEU A CA 1
ATOM 1763 C C . LEU A 1 219 ? -16.216 -0.261 13.179 1.00 91.06 219 LEU A C 1
ATOM 1765 O O . LEU A 1 219 ? -16.251 -1.442 13.515 1.00 91.06 219 LEU A O 1
ATOM 1769 N N . ASN A 1 220 ? -15.252 0.562 13.595 1.00 93.12 220 ASN A N 1
ATOM 1770 C CA . ASN A 1 220 ? -14.166 0.135 14.478 1.00 93.12 220 ASN A CA 1
ATOM 1771 C C . ASN A 1 220 ? -14.685 -0.413 15.813 1.00 93.12 220 ASN A C 1
ATOM 1773 O O . ASN A 1 220 ? -14.237 -1.473 16.241 1.00 93.12 220 ASN A O 1
ATOM 1777 N N . LEU A 1 221 ? -15.671 0.245 16.432 1.00 95.00 221 LEU A N 1
ATOM 1778 C CA . LEU A 1 221 ? -16.310 -0.230 17.664 1.00 95.00 221 LEU A CA 1
ATOM 1779 C C . LEU A 1 221 ? -16.976 -1.596 17.464 1.00 95.00 221 LEU A C 1
ATOM 1781 O O . LEU A 1 221 ? -16.810 -2.484 18.300 1.00 95.00 221 LEU A O 1
ATOM 1785 N N . ARG A 1 222 ? -17.675 -1.805 16.341 1.00 94.44 222 ARG A N 1
ATOM 1786 C CA . ARG A 1 222 ? -18.268 -3.113 16.021 1.00 94.44 222 ARG A CA 1
ATOM 1787 C C . ARG A 1 222 ? -17.197 -4.184 15.794 1.00 94.44 222 ARG A C 1
ATOM 1789 O O . ARG A 1 222 ? -17.366 -5.320 16.240 1.00 94.44 222 ARG A O 1
ATOM 1796 N N . GLY A 1 223 ? -16.092 -3.819 15.146 1.00 94.00 223 GLY A N 1
ATOM 1797 C CA . GLY A 1 223 ? -14.933 -4.696 14.996 1.00 94.00 223 GLY A CA 1
ATOM 1798 C C . GLY A 1 223 ? -14.349 -5.102 16.350 1.00 94.00 223 GLY A C 1
ATOM 1799 O O . GLY A 1 223 ? -14.146 -6.287 16.593 1.00 94.00 223 GLY A O 1
ATOM 1800 N N . THR A 1 224 ? -14.184 -4.147 17.271 1.00 95.00 224 THR A N 1
ATOM 1801 C CA . THR A 1 224 ? -13.725 -4.417 18.644 1.00 95.00 224 THR A CA 1
ATOM 1802 C C . THR A 1 224 ? -14.665 -5.365 19.385 1.00 95.00 224 THR A C 1
ATOM 1804 O O . THR A 1 224 ? -14.196 -6.336 19.970 1.00 95.00 224 THR A O 1
ATOM 1807 N N . MET A 1 225 ? -15.982 -5.137 19.317 1.00 95.50 225 MET A N 1
ATOM 1808 C CA . MET A 1 225 ? -16.981 -6.056 19.882 1.00 95.50 225 MET A CA 1
ATOM 1809 C C . MET A 1 225 ? -16.796 -7.476 19.324 1.00 95.50 225 MET A C 1
ATOM 1811 O O . MET A 1 225 ? -16.696 -8.439 20.082 1.00 95.50 225 MET A O 1
ATOM 1815 N N . SER A 1 226 ? -16.659 -7.605 18.002 1.00 93.62 226 SER A N 1
ATOM 1816 C CA . SER A 1 226 ? -16.468 -8.903 17.339 1.00 93.62 226 SER A CA 1
ATOM 1817 C C . SER A 1 226 ? -15.168 -9.600 17.773 1.00 93.62 226 SER A C 1
ATOM 1819 O O . SER A 1 226 ? -15.156 -10.812 17.973 1.00 93.62 226 SER A O 1
ATOM 1821 N N . PHE A 1 227 ? -14.077 -8.856 17.993 1.00 91.25 227 PHE A N 1
ATOM 1822 C CA . PHE A 1 227 ? -12.817 -9.395 18.537 1.00 91.25 227 PHE A CA 1
ATOM 1823 C C . PHE A 1 227 ? -12.912 -9.826 20.011 1.00 91.25 227 PHE A C 1
ATOM 1825 O O . PHE A 1 227 ? -12.072 -10.598 20.485 1.00 91.25 227 PHE A O 1
ATOM 1832 N N . CYS A 1 228 ? -13.944 -9.372 20.721 1.00 91.38 228 CYS A N 1
ATOM 1833 C CA . CYS A 1 228 ? -14.347 -9.858 22.040 1.00 91.38 228 CYS A CA 1
ATOM 1834 C C . CYS A 1 228 ? -15.412 -10.973 21.972 1.00 91.38 228 CYS A C 1
ATOM 1836 O O . CYS A 1 228 ? -16.041 -11.271 22.985 1.00 91.38 228 CYS A O 1
ATOM 1838 N N . PHE A 1 229 ? -15.598 -11.601 20.804 1.00 91.44 229 PHE A N 1
ATOM 1839 C CA . PHE A 1 229 ? -16.570 -12.673 20.543 1.00 91.44 229 PHE A CA 1
ATOM 1840 C C . PHE A 1 229 ? -18.050 -12.274 20.684 1.00 91.44 229 PHE A C 1
ATOM 1842 O O . PHE A 1 229 ? -18.920 -13.147 20.733 1.00 91.44 229 PHE A O 1
ATOM 1849 N N . SER A 1 230 ? -18.368 -10.977 20.692 1.00 93.62 230 SER A N 1
ATOM 1850 C CA . SER A 1 230 ? -19.756 -10.518 20.563 1.00 93.62 230 SER A CA 1
ATOM 1851 C C . SER A 1 230 ? -20.373 -10.946 19.231 1.00 93.62 230 SER A C 1
ATOM 1853 O O . SER A 1 230 ? -19.670 -11.144 18.239 1.00 93.62 230 SER A O 1
ATOM 1855 N N . PHE A 1 231 ? -21.704 -11.042 19.208 1.00 92.69 231 PHE A N 1
ATOM 1856 C CA . PHE A 1 231 ? -22.519 -11.485 18.069 1.00 92.69 231 PHE A CA 1
ATOM 1857 C C . PHE A 1 231 ? -22.279 -12.948 17.668 1.00 92.69 231 PHE A C 1
ATOM 1859 O O . PHE A 1 231 ? -22.530 -13.338 16.528 1.00 92.69 231 PHE A O 1
ATOM 1866 N N . THR A 1 232 ? -21.785 -13.756 18.606 1.00 91.31 232 THR A N 1
ATOM 1867 C CA . THR A 1 232 ? -21.562 -15.195 18.439 1.00 91.31 232 THR A CA 1
ATOM 1868 C C . THR A 1 232 ? -22.136 -15.961 19.626 1.00 91.31 232 THR A C 1
ATOM 1870 O O . THR A 1 232 ? -22.424 -15.371 20.669 1.00 91.31 232 THR A O 1
ATOM 1873 N N . ASP A 1 233 ? -22.205 -17.287 19.513 1.00 90.44 233 ASP A N 1
ATOM 1874 C CA . ASP A 1 233 ? -22.609 -18.176 20.613 1.00 90.44 233 ASP A CA 1
ATOM 1875 C C . ASP A 1 233 ? -21.680 -18.078 21.838 1.00 90.44 233 ASP A C 1
ATOM 1877 O O . ASP A 1 233 ? -22.042 -18.476 22.941 1.00 90.44 233 ASP A O 1
ATOM 1881 N N . SER A 1 234 ? -20.474 -17.526 21.659 1.00 90.12 234 SER A N 1
ATOM 1882 C CA . SER A 1 234 ? -19.495 -17.293 22.727 1.00 90.12 234 SER A CA 1
ATOM 1883 C C . SER A 1 234 ? -19.583 -15.893 23.348 1.00 90.12 234 SER A C 1
ATOM 1885 O O . SER A 1 234 ? -18.677 -15.500 24.091 1.00 90.12 234 SER A O 1
ATOM 1887 N N . THR A 1 235 ? -20.643 -15.129 23.058 1.00 92.31 235 THR A N 1
ATOM 1888 C CA . THR A 1 235 ? -20.820 -13.786 23.620 1.00 92.31 235 THR A CA 1
ATOM 1889 C C . THR A 1 235 ? -20.829 -13.797 25.147 1.00 92.31 235 THR A C 1
ATOM 1891 O O . THR A 1 235 ? -21.316 -14.720 25.803 1.00 92.31 235 THR A O 1
ATOM 1894 N N . ARG A 1 236 ? -20.278 -12.734 25.738 1.00 88.81 236 ARG A N 1
ATOM 1895 C CA . ARG A 1 236 ? -20.239 -12.548 27.196 1.00 88.81 236 ARG A CA 1
ATOM 1896 C C . ARG A 1 236 ? -21.464 -11.823 27.733 1.00 88.81 236 ARG A C 1
ATOM 1898 O O . ARG A 1 236 ? -21.696 -11.848 28.938 1.00 88.81 236 ARG A O 1
ATOM 1905 N N . SER A 1 237 ? -22.221 -11.155 26.868 1.00 93.62 237 SER A N 1
ATOM 1906 C CA . SER A 1 237 ? -23.423 -10.429 27.258 1.00 93.62 237 SER A CA 1
ATOM 1907 C C . SER A 1 237 ? -24.323 -10.214 26.047 1.00 93.62 237 SER A C 1
ATOM 1909 O O . SER A 1 237 ? -24.141 -9.272 25.277 1.00 93.62 237 SER A O 1
ATOM 1911 N N . THR A 1 238 ? -25.349 -11.055 25.918 1.00 94.19 238 THR A N 1
ATOM 1912 C CA . THR A 1 238 ? -26.375 -10.904 24.877 1.00 94.19 238 THR A CA 1
ATOM 1913 C C . THR A 1 238 ? -27.067 -9.543 24.970 1.00 94.19 238 THR A C 1
ATOM 1915 O O . THR A 1 238 ? -27.294 -8.897 23.956 1.00 94.19 238 THR A O 1
ATOM 1918 N N . SER A 1 239 ? -27.301 -9.032 26.186 1.00 95.81 239 SER A N 1
ATOM 1919 C CA . SER A 1 239 ? -27.892 -7.703 26.384 1.00 95.81 239 SER A CA 1
ATOM 1920 C C . SER A 1 239 ? -27.029 -6.569 25.823 1.00 95.81 239 SER A C 1
ATOM 1922 O O . SER A 1 239 ? -27.565 -5.608 25.270 1.00 95.81 239 SER A O 1
ATOM 1924 N N . HIS A 1 240 ? -25.700 -6.657 25.956 1.00 96.06 240 HIS A N 1
ATOM 1925 C CA . HIS A 1 240 ? -24.792 -5.679 25.354 1.00 96.06 240 HIS A CA 1
ATOM 1926 C C . HIS A 1 240 ? -24.769 -5.798 23.834 1.00 96.06 240 HIS A C 1
ATOM 1928 O O . HIS A 1 240 ? -24.798 -4.772 23.155 1.00 96.06 240 HIS A 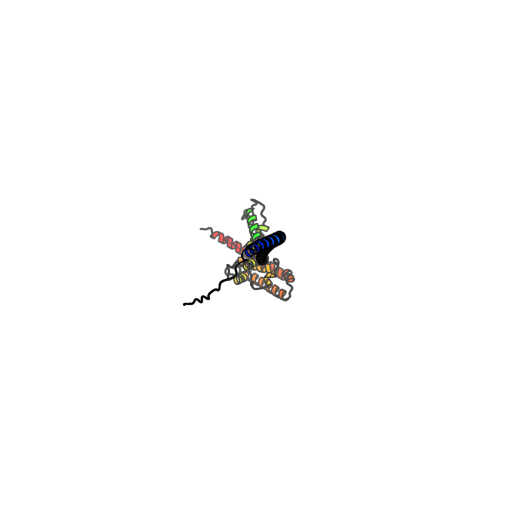O 1
ATOM 1934 N N . ASP A 1 241 ? -24.777 -7.018 23.302 1.00 95.69 241 ASP A N 1
ATOM 1935 C CA . ASP A 1 241 ? -24.811 -7.258 21.860 1.00 95.69 241 ASP A CA 1
ATOM 1936 C C . ASP A 1 241 ? -26.097 -6.714 21.221 1.00 95.69 241 ASP A C 1
ATOM 1938 O O . ASP A 1 241 ? -26.037 -6.035 20.191 1.00 95.69 241 ASP A O 1
ATOM 1942 N N . ASP A 1 242 ? -27.251 -6.936 21.853 1.00 96.12 242 ASP A N 1
ATOM 1943 C CA . ASP A 1 242 ? -28.553 -6.451 21.388 1.00 96.12 242 ASP A CA 1
ATOM 1944 C C . ASP A 1 242 ? -28.631 -4.922 21.427 1.00 96.12 242 ASP A C 1
ATOM 1946 O O . ASP A 1 242 ? -29.035 -4.274 20.449 1.00 96.12 242 ASP A O 1
ATOM 1950 N N . LEU A 1 243 ? -28.203 -4.320 22.544 1.00 96.19 243 LEU A N 1
ATOM 1951 C CA . LEU A 1 243 ? -28.183 -2.869 22.700 1.00 96.19 243 LEU A CA 1
ATOM 1952 C C . LEU A 1 243 ? -27.229 -2.223 21.690 1.00 96.19 243 LEU A C 1
ATOM 1954 O O . LEU A 1 243 ? -27.607 -1.261 21.015 1.00 96.19 243 LEU A O 1
ATOM 1958 N N . PHE A 1 244 ? -26.023 -2.776 21.539 1.00 96.75 244 PHE A N 1
ATOM 1959 C CA . PHE A 1 244 ? -25.051 -2.306 20.560 1.00 96.75 244 PHE A CA 1
ATOM 1960 C C . PHE A 1 244 ? -25.604 -2.424 19.140 1.00 96.75 244 PHE A C 1
ATOM 1962 O O . PHE A 1 244 ? -25.544 -1.458 18.385 1.00 96.75 244 PHE A O 1
ATOM 1969 N N . SER A 1 245 ? -26.198 -3.563 18.776 1.00 94.75 245 SER A N 1
ATOM 1970 C CA . SER A 1 245 ? -26.774 -3.786 17.442 1.00 94.75 245 SER A CA 1
ATOM 1971 C C . SER A 1 245 ? -27.903 -2.803 17.132 1.00 94.75 245 SER A C 1
ATOM 1973 O O . SER A 1 245 ? -27.999 -2.287 16.016 1.00 94.75 245 SER A O 1
ATOM 1975 N N . SER A 1 246 ? -28.739 -2.489 18.126 1.00 95.00 246 SER A N 1
ATOM 1976 C CA . SER A 1 246 ? -29.792 -1.479 18.007 1.00 95.00 246 SER A CA 1
ATOM 1977 C C . SER A 1 246 ? -29.221 -0.080 17.750 1.00 95.00 246 SER A C 1
ATOM 1979 O O . SER A 1 246 ? -29.678 0.611 16.836 1.00 95.00 246 SER A O 1
ATOM 1981 N N . LEU A 1 247 ? -28.195 0.328 18.507 1.00 93.81 247 LEU A N 1
ATOM 1982 C CA . LEU A 1 247 ? -27.510 1.614 18.325 1.00 93.81 247 LEU A CA 1
ATOM 1983 C C . LEU A 1 247 ? -26.785 1.681 16.977 1.00 93.81 247 LEU A C 1
ATOM 1985 O O . LEU A 1 247 ? -26.975 2.634 16.226 1.00 93.81 247 LEU A O 1
ATOM 1989 N N . PHE A 1 248 ? -26.034 0.640 16.629 1.00 91.88 248 PHE A N 1
ATOM 1990 C CA . PHE A 1 248 ? -25.301 0.537 15.371 1.00 91.88 248 PHE A CA 1
ATOM 1991 C C . PHE A 1 248 ? -26.240 0.642 14.161 1.00 91.88 248 PHE A C 1
ATOM 1993 O O . PHE A 1 248 ? -25.960 1.381 13.219 1.00 91.88 248 PHE A O 1
ATOM 2000 N N . ARG A 1 249 ? -27.412 -0.007 14.209 1.00 89.94 249 ARG A N 1
ATOM 2001 C CA . ARG A 1 249 ? -28.446 0.126 13.171 1.00 89.94 249 ARG A CA 1
ATOM 2002 C C . ARG A 1 249 ? -29.015 1.544 13.090 1.00 89.94 249 ARG A C 1
ATOM 2004 O O . ARG A 1 249 ? -29.229 2.039 11.989 1.00 89.94 249 ARG A O 1
ATOM 2011 N N . LYS A 1 250 ? -29.248 2.221 14.223 1.00 88.62 250 LYS A N 1
ATOM 2012 C CA . LYS A 1 250 ? -29.692 3.631 14.225 1.00 88.62 250 LYS A CA 1
ATOM 2013 C C . LYS A 1 250 ? -28.663 4.535 13.548 1.00 88.62 250 LYS A C 1
ATOM 2015 O O . LYS A 1 250 ? -29.045 5.356 12.721 1.00 88.62 250 LYS A O 1
ATOM 2020 N N . VAL A 1 251 ? -27.382 4.349 13.867 1.00 84.94 251 VAL A N 1
ATOM 2021 C CA . VAL A 1 251 ? -26.267 5.070 13.238 1.00 84.94 251 VAL A CA 1
ATOM 2022 C C . VAL A 1 251 ? -26.242 4.796 11.729 1.00 84.94 251 VAL A C 1
ATOM 2024 O O . VAL A 1 251 ? -26.208 5.746 10.955 1.00 84.94 251 VAL A O 1
ATOM 2027 N N . GLY A 1 252 ? -26.362 3.535 11.299 1.00 81.81 252 GLY A N 1
ATOM 2028 C CA . GLY A 1 252 ? -26.437 3.164 9.878 1.00 81.81 252 GLY A CA 1
ATOM 2029 C C . GLY A 1 252 ? -27.595 3.837 9.133 1.00 81.81 252 GLY A C 1
ATOM 2030 O O . GLY A 1 252 ? -27.377 4.496 8.121 1.00 81.81 252 GLY A O 1
ATOM 2031 N N . ASN A 1 253 ? -28.807 3.787 9.691 1.00 80.94 253 ASN A N 1
ATOM 2032 C CA . ASN A 1 253 ? -29.980 4.437 9.098 1.00 80.94 253 ASN A CA 1
ATOM 2033 C C . ASN A 1 253 ? -29.798 5.961 8.959 1.00 80.94 253 ASN A C 1
ATOM 2035 O O . ASN A 1 253 ? -30.270 6.561 7.994 1.00 80.94 253 ASN A O 1
ATOM 2039 N N . MET A 1 254 ? -29.118 6.600 9.919 1.00 74.38 254 MET A N 1
ATOM 2040 C CA . MET A 1 254 ? -28.798 8.030 9.854 1.00 74.38 254 MET A CA 1
ATOM 2041 C C . MET A 1 254 ? -27.783 8.336 8.743 1.00 74.38 254 MET A C 1
ATOM 2043 O O . MET A 1 254 ? -27.937 9.339 8.047 1.00 74.38 254 MET A O 1
ATOM 2047 N N . VAL A 1 255 ? -26.783 7.472 8.538 1.00 73.69 255 VAL A N 1
ATOM 2048 C CA . VAL A 1 255 ? -25.823 7.592 7.426 1.00 73.69 255 VAL A CA 1
ATOM 2049 C C . VAL A 1 255 ? -26.542 7.500 6.081 1.00 73.69 255 VAL A C 1
ATOM 2051 O O . VAL A 1 255 ? -26.335 8.356 5.221 1.00 73.69 255 VAL A O 1
ATOM 2054 N N . ASP A 1 256 ? -27.418 6.510 5.911 1.00 73.81 256 ASP A N 1
ATOM 2055 C CA . ASP A 1 256 ? -28.167 6.309 4.666 1.00 73.81 256 ASP A CA 1
ATOM 2056 C C . ASP A 1 256 ? -29.077 7.504 4.350 1.00 73.81 256 ASP A C 1
ATOM 2058 O O . ASP A 1 256 ? -29.072 8.016 3.226 1.00 73.81 256 ASP A O 1
ATOM 2062 N N . ALA A 1 257 ? -29.784 8.023 5.359 1.00 66.81 257 ALA A N 1
ATOM 2063 C CA . ALA A 1 257 ? -30.615 9.216 5.219 1.00 66.81 257 ALA A CA 1
ATOM 2064 C C . ALA A 1 257 ? -29.791 10.454 4.814 1.00 66.81 257 ALA A C 1
ATOM 2066 O O . ALA A 1 257 ? -30.174 11.196 3.911 1.00 66.81 257 ALA A O 1
ATOM 2067 N N . MET A 1 258 ? -28.629 10.683 5.432 1.00 64.88 258 MET A N 1
ATOM 2068 C CA . MET A 1 258 ? -27.797 11.853 5.120 1.00 64.88 258 MET A CA 1
ATOM 2069 C C . MET A 1 258 ? -27.076 11.745 3.769 1.00 64.88 258 MET A C 1
ATOM 2071 O O . MET A 1 258 ? -26.877 12.764 3.097 1.00 64.88 258 MET A O 1
ATOM 2075 N N . ASN A 1 259 ? -26.735 10.528 3.334 1.00 66.94 259 ASN A N 1
ATOM 2076 C CA . ASN A 1 259 ? -26.205 10.271 1.996 1.00 66.94 259 ASN A CA 1
ATOM 2077 C C . ASN A 1 259 ? -27.245 10.571 0.909 1.00 66.94 259 ASN A C 1
ATOM 2079 O O . ASN A 1 259 ? -26.903 11.203 -0.094 1.00 66.94 259 ASN A O 1
ATOM 2083 N N . ALA A 1 260 ? -28.516 10.214 1.129 1.00 64.62 260 ALA A N 1
ATOM 2084 C CA . ALA A 1 260 ? -29.612 10.578 0.227 1.00 64.62 260 ALA A CA 1
ATOM 2085 C C . ALA A 1 260 ? -29.753 12.106 0.061 1.00 64.62 260 ALA A C 1
ATOM 2087 O O . ALA A 1 260 ? -30.112 12.590 -1.012 1.00 64.62 260 ALA A O 1
ATOM 2088 N N . HIS A 1 261 ? -29.386 12.876 1.089 1.00 61.41 261 HIS A N 1
ATOM 2089 C CA . HIS A 1 261 ? -29.421 14.341 1.086 1.00 61.41 261 HIS A CA 1
ATOM 2090 C C . HIS A 1 261 ? -28.089 15.022 0.692 1.00 61.41 261 HIS A C 1
ATOM 2092 O O . HIS A 1 261 ? -27.990 16.246 0.768 1.00 61.41 261 HIS A O 1
ATOM 2098 N N . LYS A 1 262 ? -27.066 14.267 0.247 1.00 59.66 262 LYS A N 1
ATOM 2099 C CA . LYS A 1 262 ? -25.741 14.766 -0.199 1.00 59.66 262 LYS A CA 1
ATOM 2100 C C . LYS A 1 262 ? -25.007 15.681 0.800 1.00 59.66 262 LYS A C 1
ATOM 2102 O O . LYS A 1 262 ? -24.204 16.515 0.381 1.00 59.66 262 LYS A O 1
ATOM 2107 N N . ASN A 1 263 ? -25.220 15.534 2.112 1.00 62.00 263 ASN A N 1
ATOM 2108 C CA . ASN A 1 263 ? -24.535 16.368 3.112 1.00 62.00 263 ASN A CA 1
ATOM 2109 C C . ASN A 1 263 ? -23.844 15.557 4.230 1.00 62.00 263 ASN A C 1
ATOM 2111 O O . ASN A 1 263 ? -24.225 15.639 5.398 1.00 62.00 263 ASN A O 1
ATOM 2115 N N . PRO A 1 264 ? -22.785 14.793 3.901 1.00 60.44 264 PRO A N 1
ATOM 2116 C CA . PRO A 1 264 ? -22.103 13.907 4.850 1.00 60.44 264 PRO A CA 1
ATOM 2117 C C . PRO A 1 264 ? -21.367 14.647 5.983 1.00 60.44 264 PRO A C 1
ATOM 2119 O O . PRO A 1 264 ? -21.102 14.060 7.026 1.00 60.44 264 PRO A O 1
ATOM 2122 N N . ARG A 1 265 ? -21.062 15.947 5.830 1.00 62.25 265 ARG A N 1
ATOM 2123 C CA . ARG A 1 265 ? -20.387 16.750 6.874 1.00 62.25 265 ARG A CA 1
ATOM 2124 C C . ARG A 1 265 ? -21.291 17.092 8.064 1.00 62.25 265 ARG A C 1
ATOM 2126 O O . ARG A 1 265 ? -20.771 17.485 9.107 1.00 62.25 265 ARG A O 1
ATOM 2133 N N . LEU A 1 266 ? -22.613 16.981 7.911 1.00 67.00 266 LEU A N 1
ATOM 2134 C CA . LEU A 1 266 ? -23.570 17.183 9.005 1.00 67.00 266 LEU A CA 1
ATOM 2135 C C . LEU A 1 266 ? -23.624 15.979 9.951 1.00 67.00 266 LEU A C 1
ATOM 2137 O O . LEU A 1 266 ? -23.839 16.177 11.141 1.00 67.00 266 LEU A O 1
ATOM 2141 N N . PHE A 1 267 ? -23.344 14.767 9.459 1.00 74.12 267 PHE A N 1
ATOM 2142 C CA . PHE A 1 267 ? -23.397 13.536 10.253 1.00 74.12 267 PHE A CA 1
ATOM 2143 C C . PHE A 1 267 ? -22.435 13.559 11.440 1.00 74.12 267 PHE A C 1
ATOM 2145 O O . PHE A 1 267 ? -22.834 13.343 12.582 1.00 74.12 267 PHE A O 1
ATOM 2152 N N . ASP A 1 268 ? -21.171 13.905 11.186 1.00 76.19 268 ASP A N 1
ATOM 2153 C CA . ASP A 1 268 ? -20.151 13.961 12.236 1.00 76.19 268 ASP A CA 1
ATOM 2154 C C . ASP A 1 268 ? -20.456 15.047 13.287 1.00 76.19 268 ASP A C 1
ATOM 2156 O O . ASP A 1 268 ? -19.962 14.983 14.412 1.00 76.19 268 ASP A O 1
ATOM 2160 N N . LYS A 1 269 ? -21.299 16.032 12.956 1.00 81.25 269 LYS A N 1
ATOM 2161 C CA . LYS A 1 269 ? -21.686 17.133 13.852 1.00 81.25 269 LYS A CA 1
ATOM 2162 C C . LYS A 1 269 ? -23.041 16.929 14.533 1.00 81.25 269 LYS A C 1
ATOM 2164 O O . LYS A 1 269 ? -23.407 17.744 15.374 1.00 81.25 269 LYS A O 1
ATOM 2169 N N . ASP A 1 270 ? -23.778 15.879 14.187 1.00 83.38 270 ASP A N 1
ATOM 2170 C CA . ASP A 1 270 ? -25.094 15.614 14.760 1.00 83.38 270 ASP A CA 1
ATOM 2171 C C . ASP A 1 270 ? -24.957 15.120 16.212 1.00 83.38 270 ASP A C 1
ATOM 2173 O O . ASP A 1 270 ? -24.232 14.160 16.505 1.00 83.38 270 ASP A O 1
ATOM 2177 N N . LEU A 1 271 ? -25.660 15.795 17.127 1.00 86.38 271 LEU A N 1
ATOM 2178 C CA . LEU A 1 271 ? -25.667 15.480 18.556 1.00 86.38 271 LEU A CA 1
ATOM 2179 C C . LEU A 1 271 ? -26.278 14.105 18.840 1.00 86.38 271 LEU A C 1
ATOM 2181 O O . LEU A 1 271 ? -25.755 13.373 19.669 1.00 86.38 271 LEU A O 1
ATOM 2185 N N . LYS A 1 272 ? -27.317 13.692 18.104 1.00 86.81 272 LYS A N 1
ATOM 2186 C CA . LYS A 1 272 ? -27.923 12.362 18.274 1.00 86.81 272 LYS A CA 1
ATOM 2187 C C . LYS A 1 272 ? -26.960 11.259 17.856 1.00 86.81 272 LYS A C 1
ATOM 2189 O O . LYS A 1 272 ? -26.958 10.180 18.447 1.00 86.81 272 LYS A O 1
ATOM 2194 N N . VAL A 1 273 ? -26.152 11.515 16.825 1.00 86.75 273 VAL A N 1
ATOM 2195 C CA . VAL A 1 273 ? -25.082 10.594 16.432 1.00 86.75 273 VAL A CA 1
ATOM 2196 C C . VAL A 1 273 ? -24.040 10.537 17.546 1.00 86.75 273 VAL A C 1
ATOM 2198 O O . VAL A 1 273 ? -23.653 9.441 17.931 1.00 86.75 273 VAL A O 1
ATOM 2201 N N . GLU A 1 274 ? -23.633 11.676 18.116 1.00 90.94 274 GLU A N 1
ATOM 2202 C CA . GLU A 1 274 ? -22.701 11.697 19.253 1.00 90.94 274 GLU A CA 1
ATOM 2203 C C . GLU A 1 274 ? -23.220 10.910 20.463 1.00 90.94 274 GLU A C 1
ATOM 2205 O O . GLU A 1 274 ? -22.494 10.068 20.985 1.00 90.94 274 GLU A O 1
ATOM 2210 N N . ASP A 1 275 ? -24.475 11.109 20.862 1.00 92.06 275 ASP A N 1
ATOM 2211 C CA . ASP A 1 275 ? -25.081 10.406 21.998 1.00 92.06 275 ASP A CA 1
ATOM 2212 C C . ASP A 1 275 ? -25.074 8.885 21.788 1.00 92.06 275 ASP A C 1
ATOM 2214 O O . ASP A 1 275 ? -24.683 8.120 22.675 1.00 92.06 275 ASP A O 1
ATOM 2218 N N . ASN A 1 276 ? -25.432 8.432 20.580 1.00 91.94 276 ASN A N 1
ATOM 2219 C CA . ASN A 1 276 ? -25.352 7.017 20.219 1.00 91.94 276 ASN A CA 1
ATOM 2220 C C . ASN A 1 276 ? -23.902 6.506 20.269 1.00 91.94 276 ASN A C 1
ATOM 2222 O O . ASN A 1 276 ? -23.658 5.421 20.797 1.00 91.94 276 ASN A O 1
ATOM 2226 N N . MET A 1 277 ? -22.938 7.286 19.770 1.00 93.81 277 MET A N 1
ATOM 2227 C CA . MET A 1 277 ? -21.516 6.929 19.793 1.00 93.81 277 MET A CA 1
ATOM 2228 C C . MET A 1 277 ? -20.958 6.850 21.219 1.00 93.81 277 MET A C 1
ATOM 2230 O O . MET A 1 277 ? -20.200 5.930 21.523 1.00 93.81 277 MET A O 1
ATOM 2234 N N . ILE A 1 278 ? -21.353 7.754 22.122 1.00 95.19 278 ILE A N 1
ATOM 2235 C CA . ILE A 1 278 ? -20.986 7.705 23.547 1.00 95.19 278 ILE A CA 1
ATOM 2236 C C . ILE A 1 278 ? -21.465 6.394 24.178 1.00 95.19 278 ILE A C 1
ATOM 2238 O O . ILE A 1 278 ? -20.680 5.710 24.838 1.00 95.19 278 ILE A O 1
ATOM 2242 N N . LEU A 1 279 ? -22.725 6.017 23.946 1.00 95.81 279 LEU A N 1
ATOM 2243 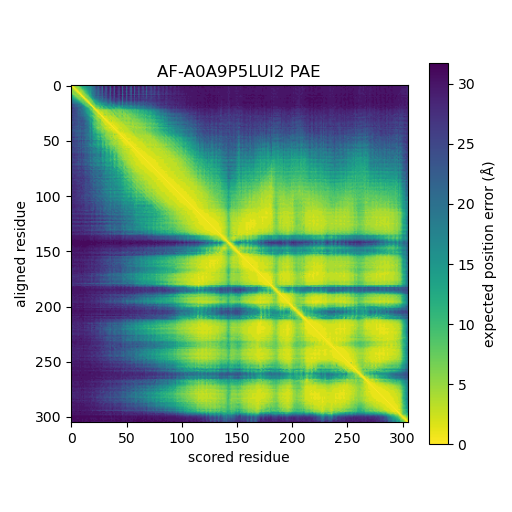C CA . LEU A 1 279 ? -23.281 4.770 24.472 1.00 95.81 279 LEU A CA 1
ATOM 2244 C C . LEU A 1 279 ? -22.579 3.541 23.886 1.00 95.81 279 LEU A C 1
ATOM 2246 O O . LEU A 1 279 ? -22.219 2.632 24.630 1.00 95.81 279 LEU A O 1
ATOM 2250 N N . MET A 1 280 ? -22.324 3.530 22.576 1.00 96.25 280 MET A N 1
ATOM 2251 C CA . MET A 1 280 ? -21.583 2.446 21.928 1.00 96.25 280 MET A CA 1
ATOM 2252 C C . MET A 1 280 ? -20.170 2.298 22.502 1.00 96.25 280 MET A C 1
ATOM 2254 O O . MET A 1 280 ? -19.763 1.178 22.804 1.00 96.25 280 MET A O 1
ATOM 2258 N N . ARG A 1 281 ? -19.439 3.405 22.707 1.00 96.06 281 ARG A N 1
ATOM 2259 C CA . ARG A 1 281 ? -18.108 3.394 23.341 1.00 96.06 281 ARG A CA 1
ATOM 2260 C C . ARG A 1 281 ? -18.154 2.779 24.736 1.00 96.06 281 ARG A C 1
ATOM 2262 O O . ARG A 1 281 ? -17.349 1.904 25.035 1.00 96.06 281 ARG A O 1
ATOM 2269 N N . LYS A 1 282 ? -19.135 3.176 25.553 1.00 96.06 282 LYS A N 1
ATOM 2270 C CA . LYS A 1 282 ? -19.320 2.627 26.901 1.00 96.06 282 LYS A CA 1
ATOM 2271 C C . LYS A 1 282 ? -19.545 1.110 26.878 1.00 96.06 282 LYS A C 1
ATOM 2273 O O . LYS A 1 282 ? -18.894 0.395 27.634 1.00 96.06 282 LYS A O 1
ATOM 2278 N N . ILE A 1 283 ? -20.406 0.618 25.983 1.00 95.94 283 ILE A N 1
ATOM 2279 C CA . ILE A 1 283 ? -20.661 -0.825 25.829 1.00 95.94 283 ILE A CA 1
ATOM 2280 C C . ILE A 1 283 ? -19.379 -1.564 25.429 1.00 95.94 283 ILE A C 1
ATOM 2282 O O . ILE A 1 283 ? -19.048 -2.588 26.022 1.00 95.94 283 ILE A O 1
ATOM 2286 N N . VAL A 1 284 ? -18.634 -1.036 24.452 1.00 94.56 284 VAL A N 1
ATOM 2287 C CA . VAL A 1 284 ? -17.374 -1.641 23.991 1.00 94.56 284 VAL A CA 1
ATOM 2288 C C . VAL A 1 284 ? -16.345 -1.709 25.116 1.00 94.56 284 VAL A C 1
ATOM 2290 O O . VAL A 1 284 ? -15.679 -2.735 25.266 1.00 94.56 284 VAL A O 1
ATOM 2293 N N . ASP A 1 285 ? -16.222 -0.657 25.926 1.00 92.19 285 ASP A N 1
ATOM 2294 C CA . ASP A 1 285 ? -15.325 -0.645 27.083 1.00 92.19 285 ASP A CA 1
ATOM 2295 C C . ASP A 1 285 ? -15.727 -1.712 28.114 1.00 92.19 285 ASP A C 1
ATOM 2297 O O . ASP A 1 285 ? -14.876 -2.476 28.580 1.00 92.19 285 ASP A O 1
ATOM 2301 N N . GLU A 1 286 ? -17.019 -1.825 28.432 1.00 93.25 286 GLU A N 1
ATOM 2302 C CA . GLU A 1 286 ? -17.543 -2.823 29.372 1.00 93.25 286 GLU A CA 1
ATOM 2303 C C . GLU A 1 286 ? -17.324 -4.260 28.871 1.00 93.25 286 GLU A C 1
ATOM 2305 O O . GLU A 1 286 ? -16.799 -5.099 29.609 1.00 93.25 286 GLU A O 1
ATOM 2310 N N . VAL A 1 287 ? -17.635 -4.543 27.602 1.00 91.94 287 VAL A N 1
ATOM 2311 C CA . VAL A 1 287 ? -17.399 -5.856 26.976 1.00 91.94 287 VAL A CA 1
ATOM 2312 C C . VAL A 1 287 ? -15.907 -6.184 26.918 1.00 91.94 287 VAL A C 1
ATOM 2314 O O . VAL A 1 287 ? -15.506 -7.293 27.273 1.00 91.94 287 VAL A O 1
ATOM 2317 N N . SER A 1 288 ? -15.062 -5.210 26.574 1.00 88.50 288 SER A N 1
ATOM 2318 C CA . SER A 1 288 ? -13.605 -5.383 26.567 1.00 88.50 288 SER A CA 1
ATOM 2319 C C . SER A 1 288 ? -13.058 -5.726 27.956 1.00 88.50 288 SER A C 1
ATOM 2321 O O . SER A 1 288 ? -12.102 -6.496 28.081 1.00 88.50 288 SER A O 1
ATOM 2323 N N . ILE A 1 289 ? -13.633 -5.157 29.020 1.00 87.25 289 ILE A N 1
ATOM 2324 C CA . ILE A 1 289 ? -13.268 -5.484 30.405 1.00 87.25 289 ILE A CA 1
ATOM 2325 C C . ILE A 1 289 ? -13.724 -6.902 30.764 1.00 87.25 289 ILE A C 1
ATOM 2327 O O . ILE A 1 289 ? -12.941 -7.644 31.364 1.00 87.25 289 ILE A O 1
ATOM 2331 N N . LEU A 1 290 ? -14.951 -7.289 30.402 1.00 86.88 290 LEU A N 1
ATOM 2332 C CA . LEU A 1 290 ? -15.477 -8.637 30.644 1.00 86.88 290 LEU A CA 1
ATOM 2333 C C . LEU A 1 290 ? -14.616 -9.705 29.964 1.00 86.88 290 LEU A C 1
ATOM 2335 O O . LEU A 1 290 ? -14.200 -10.665 30.614 1.00 86.88 290 LEU A O 1
ATOM 2339 N N . ASP A 1 291 ? -14.277 -9.500 28.694 1.00 84.94 291 ASP A N 1
ATOM 2340 C CA . ASP A 1 291 ? -13.431 -10.414 27.932 1.00 84.94 291 ASP A CA 1
ATOM 2341 C C . ASP A 1 291 ? -12.017 -10.519 28.533 1.00 84.94 291 ASP A C 1
ATOM 2343 O O . ASP A 1 291 ? -11.515 -11.619 28.768 1.00 84.94 291 ASP A O 1
ATOM 2347 N N . LYS A 1 292 ? -11.394 -9.391 28.909 1.00 82.38 292 LYS A N 1
ATOM 2348 C CA . LYS A 1 292 ? -10.095 -9.400 29.610 1.00 82.38 292 LYS A CA 1
ATOM 2349 C C . LYS A 1 292 ? -10.144 -10.172 30.928 1.00 82.38 292 LYS A C 1
ATOM 2351 O O . LYS A 1 292 ? -9.222 -10.937 31.214 1.00 82.38 292 LYS A O 1
ATOM 2356 N N . ARG A 1 293 ? -11.188 -9.973 31.742 1.00 82.88 293 ARG A N 1
ATOM 2357 C CA . ARG A 1 293 ? -11.366 -10.696 33.014 1.00 82.88 293 ARG A CA 1
ATOM 2358 C C . ARG A 1 293 ? -11.492 -12.195 32.777 1.00 82.88 293 ARG A C 1
ATOM 2360 O O . ARG A 1 293 ? -10.807 -12.958 33.450 1.00 82.88 293 ARG A O 1
ATOM 2367 N N . TRP A 1 294 ? -12.293 -12.595 31.792 1.00 82.38 294 TRP A N 1
ATOM 2368 C CA . TRP A 1 294 ? -12.467 -13.997 31.428 1.00 82.38 294 TRP A CA 1
ATOM 2369 C C . TRP A 1 294 ? -11.155 -14.635 30.951 1.00 82.38 294 TRP A C 1
ATOM 2371 O O . TRP A 1 294 ? -10.772 -15.692 31.447 1.00 82.38 294 TRP A O 1
ATOM 2381 N N . ARG A 1 295 ? -10.398 -13.970 30.066 1.00 78.69 295 ARG A N 1
ATOM 2382 C CA . ARG A 1 295 ? -9.081 -14.472 29.629 1.00 78.69 295 ARG A CA 1
ATOM 2383 C C . ARG A 1 295 ? -8.123 -14.638 30.808 1.00 78.69 295 ARG A C 1
ATOM 2385 O O . ARG A 1 295 ? -7.396 -15.622 30.872 1.00 78.69 295 ARG A O 1
ATOM 2392 N N . ASN A 1 296 ? -8.122 -13.701 31.754 1.00 74.81 296 ASN A N 1
ATOM 2393 C CA . ASN A 1 296 ? -7.245 -13.777 32.921 1.00 74.81 296 ASN A CA 1
ATOM 2394 C C . ASN A 1 296 ? -7.652 -14.882 33.906 1.00 74.81 296 ASN A C 1
ATOM 2396 O O . ASN A 1 296 ? -6.766 -15.498 34.490 1.00 74.81 296 ASN A O 1
ATOM 2400 N N . SER A 1 297 ? -8.948 -15.169 34.072 1.00 73.62 297 SER A N 1
ATOM 2401 C CA . SER A 1 297 ? -9.395 -16.266 34.940 1.00 73.62 297 SER A CA 1
ATOM 2402 C C . SER A 1 297 ? -9.101 -17.649 34.351 1.00 73.62 297 SER A C 1
ATOM 2404 O O . SER A 1 297 ? -8.879 -18.587 35.107 1.00 73.62 297 SER A O 1
ATOM 2406 N N . HIS A 1 298 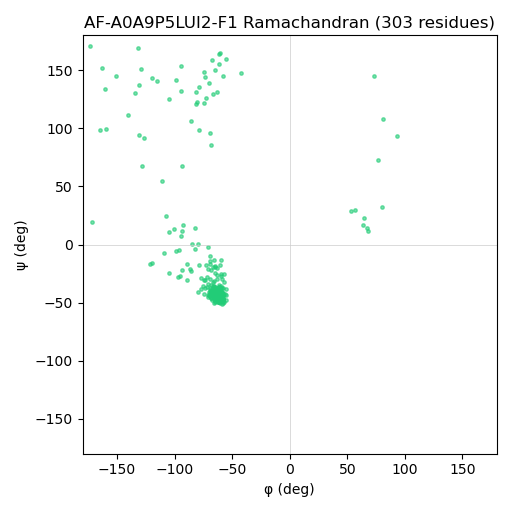? -9.035 -17.771 33.022 1.00 66.12 298 HIS A N 1
ATOM 2407 C CA . HIS A 1 298 ? -8.763 -19.044 32.341 1.00 66.12 298 HIS A CA 1
ATOM 2408 C C . HIS A 1 298 ? -7.272 -19.261 32.030 1.00 66.12 298 HIS A C 1
ATOM 2410 O O . HIS A 1 298 ? -6.826 -20.400 31.959 1.00 66.12 298 HIS A O 1
ATOM 2416 N N . ARG A 1 299 ? -6.452 -18.200 31.971 1.00 56.16 299 ARG A N 1
ATOM 2417 C CA . ARG A 1 299 ? -4.978 -18.318 31.917 1.00 56.16 299 ARG A CA 1
ATOM 2418 C C . ARG A 1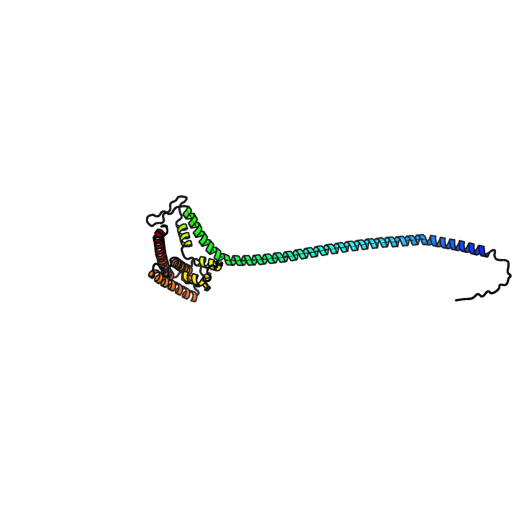 299 ? -4.364 -18.959 33.165 1.00 56.16 299 ARG A C 1
ATOM 2420 O O . ARG A 1 299 ? -3.248 -19.455 33.091 1.00 56.16 299 ARG A O 1
ATOM 2427 N N . GLY A 1 300 ? -5.079 -18.970 34.294 1.00 44.66 300 GLY A N 1
ATOM 2428 C CA . GLY A 1 300 ? -4.682 -19.729 35.485 1.00 44.66 300 GLY A CA 1
ATOM 2429 C C . GLY A 1 300 ? -4.788 -21.251 35.317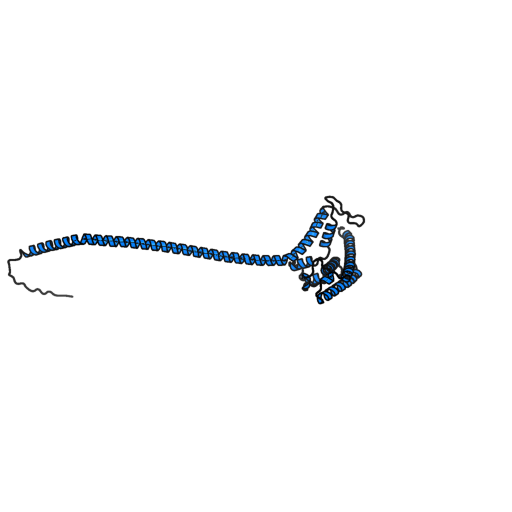 1.00 44.66 300 GLY A C 1
ATOM 2430 O O . GLY A 1 300 ? -4.224 -21.981 36.122 1.00 44.66 300 GLY A O 1
ATOM 2431 N N . ILE A 1 301 ? -5.477 -21.731 34.276 1.00 43.69 301 ILE A N 1
ATOM 2432 C CA . ILE A 1 301 ? -5.693 -23.160 34.003 1.00 43.69 301 ILE A CA 1
ATOM 2433 C C . ILE A 1 301 ? -4.665 -23.684 32.979 1.00 43.69 301 ILE A C 1
ATOM 2435 O O . ILE A 1 301 ? -4.264 -24.841 33.046 1.00 43.69 301 ILE A O 1
ATOM 2439 N N . GLU A 1 302 ? -4.150 -22.830 32.087 1.00 33.19 302 GLU A N 1
ATOM 2440 C CA . GLU A 1 302 ? -3.240 -23.226 30.993 1.00 33.19 302 GLU A CA 1
ATOM 2441 C C . GLU A 1 302 ? -1.752 -23.375 31.383 1.00 33.19 302 GLU A C 1
ATOM 2443 O O . GLU A 1 302 ? -0.958 -23.811 30.557 1.00 33.19 302 GLU A O 1
ATOM 2448 N N . TYR A 1 303 ? -1.362 -23.079 32.629 1.00 31.83 303 TYR A N 1
ATOM 2449 C CA . TYR A 1 303 ? -0.004 -23.340 33.155 1.00 31.83 303 TYR A CA 1
ATOM 2450 C C . TYR A 1 303 ? 0.043 -24.500 34.168 1.00 31.83 303 TYR A C 1
ATOM 2452 O O . TYR A 1 303 ? 0.929 -24.552 35.018 1.00 31.83 303 TYR A O 1
ATOM 2460 N N . SER A 1 304 ? -0.920 -25.424 34.084 1.00 27.94 304 SER A N 1
ATOM 2461 C CA . SER A 1 304 ? -0.966 -26.662 34.875 1.00 27.94 304 SER A CA 1
ATOM 2462 C C . SER A 1 304 ? -0.727 -27.893 33.991 1.00 27.94 304 SER A C 1
ATOM 2464 O O . SER A 1 304 ? -1.569 -28.783 33.959 1.00 27.94 304 SER A O 1
ATOM 2466 N N . PHE A 1 305 ? 0.379 -27.922 33.246 1.00 32.97 305 PHE A N 1
ATOM 2467 C CA . PHE A 1 305 ? 0.967 -29.133 32.660 1.00 32.97 305 PHE A CA 1
ATOM 2468 C C . PHE A 1 305 ? 2.485 -28.979 32.586 1.00 32.97 305 PHE A C 1
ATOM 2470 O O . PHE A 1 305 ? 2.940 -27.892 32.162 1.00 32.97 305 PHE A O 1
#

Solvent-accessible surface area (backbone atoms only — not comparable to full-atom values): 17159 Å² total; per-residue (Å²): 137,80,88,79,89,83,88,80,83,84,84,84,88,80,81,92,71,79,82,57,55,62,54,50,55,52,49,46,51,52,49,50,51,49,49,51,50,49,52,45,64,67,45,49,61,59,50,51,55,50,49,52,51,51,52,53,52,49,50,55,50,52,52,50,50,51,50,52,51,51,52,51,50,50,50,52,53,51,50,54,50,51,53,53,48,53,51,52,49,52,57,48,50,55,52,52,51,53,50,50,53,52,50,51,53,52,47,54,54,49,61,70,44,44,69,37,51,54,41,43,51,52,38,51,46,34,36,50,48,20,56,54,44,53,69,20,20,56,79,45,93,55,93,94,45,95,41,66,45,66,78,73,35,83,63,57,63,66,49,42,50,50,10,48,44,54,70,61,42,34,51,59,64,39,55,50,23,43,53,74,74,58,67,70,91,47,96,54,44,57,64,53,45,22,70,36,42,76,45,62,79,88,50,82,64,67,82,74,59,52,92,84,33,56,66,51,46,54,31,14,49,40,20,25,36,35,72,52,34,38,91,48,98,71,38,87,46,66,68,54,41,52,53,43,51,53,46,52,49,54,52,50,54,50,51,55,56,33,55,77,67,74,45,68,78,54,55,72,68,33,64,71,53,47,54,46,49,53,53,45,50,52,49,42,53,53,49,51,49,51,44,52,52,51,53,57,66,51,56,72,60,76,74,76,125

Secondary structure (DSSP, 8-state):
---------------S-HHHHHHHHHHHHHHHHHHHHHHHHHHHHHHHHHHHHHHHHHHHHHHHHHHHHHHHHHHHHHHHHHHHHHHHHHHHHHHHHHHHHHHHHHHHHHHHHHHHHHHHHHHHHHHHHHHHHHHH--EEEETTEEEE--SSS---HHHHHHHHHHHHS--HHHHHHHHHTT--S-TTHHHHHHHHHS--TT-GGGGGS-TT-HHHHHHHHHHHHHHTTTTSTT-S-HHHHHHHHHHHHHHHHHHHHHHHTT-HHHHTT-HHHHHHHHHHHHHHHHHHHHHHHHHHHHTTTTT--

Sequence (305 aa):
MSSTSVQSKAPTNLGIRKCRLTTVVRMSKKLLGRICLYIWKLLAAPLCKVGNRIISRYHKVADAEAAIRALKAQLIAQHNSFEQEHKTYKDREARLQQQLDEYKSKFLELEGKMPFLKHLARVGAAVRCRALEHAEGRRIFGEGKDKFTNIRGEVDMKVIKQGNIACHWGDIKADYSLYRLGHKHLQTYEAFFHNIYGFRLSQPLFISFTLSSKVTEALNLRGTMSFCFSFTDSTRSTSHDDLFSSLFRKVGNMVDAMNAHKNPRLFDKDLKVEDNMILMRKIVDEVSILDKRWRNSHRGIEYSF

Radius of gyration: 58.55 Å; Cα contacts (8 Å, |Δi|>4): 200; chains: 1; bounding box: 108×52×171 Å

Organism: NCBI:txid139641